Protein AF-A0A849ZLD3-F1 (afdb_monomer)

Secondary structure (DSSP, 8-state):
-------------------PPPHHHHHHHHHHHHHHHHHHHHHHHS-S-HHHHHHHHHHHHHHHHHHHHHHHS-TTTS-HHHHHHHHHHHHHHHHHHHHHHHHHHHHHHHHHHHHHS---TT-TTSPPTT------PPPP----------------------------------------------------PPPPP---

pLDDT: mean 70.58, std 21.26, range [30.62, 97.38]

Structure (mmCIF, N/CA/C/O backbone):
data_AF-A0A849ZLD3-F1
#
_entry.id   AF-A0A849ZLD3-F1
#
loop_
_atom_site.group_PDB
_atom_site.id
_atom_site.type_symbol
_atom_site.label_atom_id
_atom_site.label_alt_id
_atom_site.label_comp_id
_atom_site.label_asym_id
_atom_site.label_entity_id
_atom_site.label_seq_id
_atom_site.pdbx_PDB_ins_code
_atom_site.Cartn_x
_atom_site.Cartn_y
_atom_site.Cartn_z
_atom_site.occupancy
_atom_site.B_iso_or_equiv
_atom_site.auth_seq_id
_atom_site.auth_comp_id
_atom_site.auth_asym_id
_atom_site.auth_atom_id
_atom_site.pdbx_PDB_model_num
ATOM 1 N N . MET A 1 1 ? -33.459 7.454 73.324 1.00 46.31 1 MET A N 1
ATOM 2 C CA . MET A 1 1 ? -33.961 8.436 72.348 1.00 46.31 1 MET A CA 1
ATOM 3 C C . MET A 1 1 ? -32.806 8.720 71.409 1.00 46.31 1 MET A C 1
ATOM 5 O O . MET A 1 1 ? -31.820 9.289 71.855 1.00 46.31 1 MET A O 1
ATOM 9 N N . SER A 1 2 ? -32.945 8.237 70.174 1.00 55.44 2 SER A N 1
ATOM 10 C CA . SER A 1 2 ? -32.227 8.682 68.975 1.00 55.44 2 SER A CA 1
ATOM 11 C C . SER A 1 2 ? -30.833 8.104 68.711 1.00 55.44 2 SER A C 1
ATOM 13 O O . SER A 1 2 ? -29.808 8.658 69.097 1.00 55.44 2 SER A O 1
ATOM 15 N N . ASP A 1 3 ? -30.859 7.004 67.960 1.00 57.19 3 ASP A N 1
ATOM 16 C CA . ASP A 1 3 ? -29.820 6.504 67.068 1.00 57.19 3 ASP A CA 1
ATOM 17 C C . ASP A 1 3 ? -29.264 7.607 66.153 1.00 57.19 3 ASP A C 1
ATOM 19 O O . ASP A 1 3 ? -30.003 8.259 65.411 1.00 57.19 3 ASP A O 1
ATOM 23 N N . ALA A 1 4 ? -27.945 7.791 66.172 1.00 54.94 4 ALA A N 1
ATOM 24 C CA . ALA A 1 4 ? -27.229 8.556 65.160 1.00 54.94 4 ALA A CA 1
ATOM 25 C C . ALA A 1 4 ? -26.794 7.594 64.047 1.00 54.94 4 ALA A C 1
ATOM 27 O O . ALA A 1 4 ? -25.701 7.032 64.071 1.00 54.94 4 ALA A O 1
ATOM 28 N N . HIS A 1 5 ? -27.685 7.379 63.081 1.00 56.56 5 HIS A N 1
ATOM 29 C CA . HIS A 1 5 ? -27.345 6.743 61.815 1.00 56.56 5 HIS A CA 1
ATOM 30 C C . HIS A 1 5 ? -26.424 7.675 61.015 1.00 56.56 5 HIS A C 1
ATOM 32 O O . HIS A 1 5 ? -26.885 8.603 60.351 1.00 56.56 5 HIS A O 1
ATOM 38 N N . SER A 1 6 ? -25.116 7.421 61.073 1.00 56.66 6 SER A N 1
ATOM 39 C CA . SER A 1 6 ? -24.174 7.885 60.055 1.00 56.66 6 SER A CA 1
ATOM 40 C C . SER A 1 6 ? -24.581 7.258 58.726 1.00 56.66 6 SER A C 1
ATOM 42 O O . SER A 1 6 ? -24.427 6.055 58.520 1.00 56.66 6 SER A O 1
ATOM 44 N N . ALA A 1 7 ? -25.176 8.068 57.856 1.00 57.75 7 ALA A N 1
ATOM 45 C CA . ALA A 1 7 ? -25.474 7.696 56.487 1.00 57.75 7 ALA A CA 1
ATOM 46 C C . ALA A 1 7 ? -24.152 7.553 55.725 1.00 57.75 7 ALA A C 1
ATOM 48 O O . ALA A 1 7 ? -23.610 8.526 55.206 1.00 57.75 7 ALA A O 1
ATOM 49 N N . ASP A 1 8 ? -23.629 6.330 55.695 1.00 60.31 8 ASP A N 1
ATOM 50 C CA . ASP A 1 8 ? -22.591 5.912 54.763 1.00 60.31 8 ASP A CA 1
ATOM 51 C C . ASP A 1 8 ? -23.227 5.896 53.364 1.00 60.31 8 ASP A C 1
ATOM 53 O O . ASP A 1 8 ? -23.847 4.927 52.918 1.00 60.31 8 ASP A O 1
ATOM 57 N N . THR A 1 9 ? -23.195 7.046 52.693 1.00 62.16 9 THR A N 1
ATOM 58 C CA . THR A 1 9 ? -23.558 7.160 51.284 1.00 62.16 9 THR A CA 1
ATOM 59 C C . THR A 1 9 ? -22.482 6.456 50.473 1.00 62.16 9 THR A C 1
ATOM 61 O O . THR A 1 9 ? -21.508 7.069 50.034 1.00 62.16 9 THR A O 1
ATOM 64 N N . HIS A 1 10 ? -22.665 5.151 50.276 1.00 63.00 10 HIS A N 1
ATOM 65 C CA . HIS A 1 10 ? -21.958 4.379 49.267 1.00 63.00 10 HIS A CA 1
ATOM 66 C C . HIS A 1 10 ? -22.271 4.977 47.889 1.00 63.00 10 HIS A C 1
ATOM 68 O O . HIS A 1 10 ? -23.236 4.610 47.221 1.00 63.00 10 HIS A O 1
ATOM 74 N N . HIS A 1 11 ? -21.451 5.937 47.465 1.00 57.25 11 HIS A N 1
ATOM 75 C CA . HIS A 1 11 ? -21.353 6.343 46.075 1.00 57.25 11 HIS A CA 1
ATOM 76 C C . HIS A 1 11 ? -20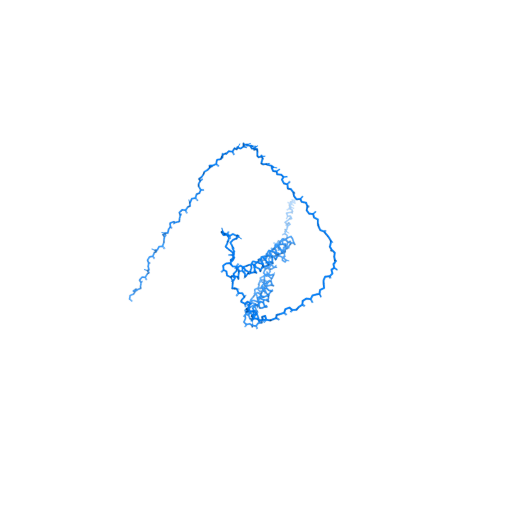.855 5.129 45.289 1.00 57.25 11 HIS A C 1
ATOM 78 O O . HIS A 1 11 ? -19.655 4.871 45.214 1.00 57.25 11 HIS A O 1
ATOM 84 N N . HIS A 1 12 ? -21.791 4.356 44.735 1.00 61.75 12 HIS A N 1
ATOM 85 C CA . HIS A 1 12 ? -21.504 3.378 43.698 1.00 61.75 12 HIS A CA 1
ATOM 86 C C . HIS A 1 12 ? -20.876 4.129 42.523 1.00 61.75 12 HIS A C 1
ATOM 88 O O . HIS A 1 12 ? -21.569 4.761 41.724 1.00 61.75 12 HIS A O 1
ATOM 94 N N . ALA A 1 13 ? -19.543 4.118 42.465 1.00 64.19 13 ALA A N 1
ATOM 95 C CA . ALA A 1 13 ? -18.813 4.464 41.262 1.00 64.19 13 ALA A CA 1
ATOM 96 C C . ALA A 1 13 ? -19.395 3.591 40.138 1.00 64.19 13 ALA A C 1
ATOM 98 O O . ALA A 1 13 ? -19.477 2.377 40.324 1.00 64.19 13 ALA A O 1
ATOM 99 N N . PRO A 1 14 ? -19.880 4.174 39.030 1.00 64.69 14 PRO A N 1
ATOM 100 C CA . PRO A 1 14 ? -20.493 3.397 37.965 1.00 64.69 14 PRO A CA 1
ATOM 101 C C . PRO A 1 14 ? -19.465 2.391 37.460 1.00 64.69 14 PRO A C 1
ATOM 103 O O . PRO A 1 14 ? -18.415 2.804 36.968 1.00 64.69 14 PRO A O 1
ATOM 106 N N . ASP A 1 15 ? -19.760 1.100 37.611 1.00 62.84 15 ASP A N 1
ATOM 107 C CA . ASP A 1 15 ? -18.933 -0.006 37.141 1.00 62.84 15 ASP A CA 1
ATOM 108 C C . ASP A 1 15 ? -18.481 0.282 35.704 1.00 62.84 15 ASP A C 1
ATOM 110 O O . ASP A 1 15 ? -19.266 0.243 34.753 1.00 62.84 15 ASP A O 1
ATOM 114 N N . HIS A 1 16 ? -17.211 0.660 35.540 1.00 64.25 16 HIS A N 1
ATOM 115 C CA . HIS A 1 16 ? -16.610 0.892 34.236 1.00 64.25 16 HIS A CA 1
ATOM 116 C C . HIS A 1 16 ? -16.417 -0.470 33.585 1.00 64.25 16 HIS A C 1
ATOM 118 O O . HIS A 1 16 ? -15.362 -1.087 33.708 1.00 64.25 16 HIS A O 1
ATOM 124 N N . VAL A 1 17 ? -17.462 -0.959 32.916 1.00 66.88 17 VAL A N 1
ATOM 125 C CA . VAL A 1 17 ? -17.357 -2.125 32.047 1.00 66.88 17 VAL A CA 1
ATOM 126 C C . VAL A 1 17 ? -16.294 -1.779 31.002 1.00 66.88 17 VAL A C 1
ATOM 128 O O . VAL A 1 17 ? -16.503 -0.829 30.237 1.00 66.88 17 VAL A O 1
ATOM 131 N N . PRO A 1 18 ? -15.143 -2.477 30.968 1.00 60.22 18 PRO A N 1
ATOM 132 C CA . PRO A 1 18 ? -14.141 -2.225 29.949 1.00 60.22 18 PRO A CA 1
ATOM 133 C C . PRO A 1 18 ? -14.822 -2.416 28.595 1.00 60.22 18 PRO A C 1
ATOM 135 O O . PRO A 1 18 ? -15.372 -3.481 28.316 1.00 60.22 18 PRO A O 1
ATOM 138 N N . HIS A 1 19 ? -14.860 -1.357 27.784 1.00 62.31 19 HIS A N 1
ATOM 139 C CA . HIS A 1 19 ? -15.440 -1.381 26.443 1.00 62.31 19 HIS A CA 1
ATOM 140 C C . HIS A 1 19 ? -14.517 -2.210 25.543 1.00 62.31 19 HIS A C 1
ATOM 142 O O . HIS A 1 19 ? -13.665 -1.692 24.826 1.00 62.31 19 HIS A O 1
ATOM 148 N N . VAL A 1 20 ? -14.629 -3.531 25.654 1.00 75.69 20 VAL A N 1
ATOM 149 C CA . VAL A 1 20 ? -13.891 -4.477 24.824 1.00 75.69 20 VAL A CA 1
ATOM 150 C C . VAL A 1 20 ? -14.522 -4.465 23.439 1.00 75.69 20 VAL A C 1
ATOM 152 O O . VAL A 1 20 ? -15.745 -4.553 23.297 1.00 75.69 20 VAL A O 1
ATOM 155 N N . THR A 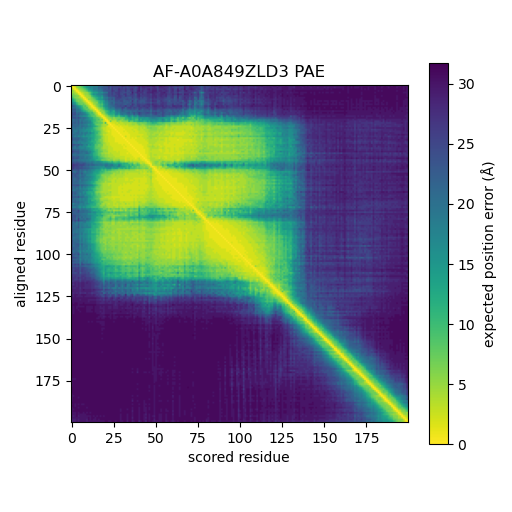1 21 ? -13.698 -4.344 22.405 1.00 76.12 21 THR A N 1
ATOM 156 C CA . THR A 1 21 ? -14.153 -4.407 21.016 1.00 76.12 21 THR A CA 1
ATOM 157 C C . THR A 1 21 ? -14.906 -5.722 20.776 1.00 76.12 21 THR A C 1
ATOM 159 O O . THR A 1 21 ? -14.415 -6.802 21.124 1.00 76.12 21 THR A O 1
ATOM 162 N N . PRO A 1 22 ? -16.122 -5.677 20.200 1.00 84.81 22 PRO A N 1
ATOM 163 C CA . PRO A 1 22 ? -16.936 -6.874 20.071 1.00 84.81 22 PRO A CA 1
ATOM 164 C C . PRO A 1 22 ? -16.277 -7.867 19.109 1.00 84.81 22 PRO A C 1
ATOM 166 O O . PRO A 1 22 ? -15.846 -7.497 18.015 1.00 84.81 22 PRO A O 1
ATOM 169 N N . LEU A 1 23 ? -16.284 -9.154 19.478 1.00 85.56 23 LEU A N 1
ATOM 170 C CA . LEU A 1 23 ? -15.698 -10.264 18.706 1.00 85.56 23 LEU A CA 1
ATOM 171 C C . LEU A 1 23 ? -16.126 -10.266 17.221 1.00 85.56 23 LEU A C 1
ATOM 173 O O . LEU A 1 23 ? -15.367 -10.664 16.337 1.00 85.56 23 LEU A O 1
ATOM 177 N N . SER A 1 24 ? -17.333 -9.770 16.930 1.00 85.38 24 SER A N 1
ATOM 178 C CA . SER A 1 24 ? -17.873 -9.634 15.571 1.00 85.38 24 SER A CA 1
ATOM 179 C C . SER A 1 24 ? -16.963 -8.830 14.632 1.00 85.38 24 SER A C 1
ATOM 181 O O . SER A 1 24 ? -16.857 -9.156 13.451 1.00 85.38 24 SER A O 1
ATOM 183 N N . VAL A 1 25 ? -16.267 -7.810 15.142 1.00 87.19 25 VAL A N 1
ATOM 184 C CA . VAL A 1 25 ? -15.364 -6.965 14.346 1.00 87.19 25 VAL A CA 1
ATOM 185 C C . VAL A 1 25 ? -14.157 -7.766 13.853 1.00 87.19 25 VAL A C 1
ATOM 187 O O . VAL A 1 25 ? -13.800 -7.691 12.673 1.00 87.19 25 VAL A O 1
ATOM 190 N N . TYR A 1 26 ? -13.578 -8.601 14.717 1.00 88.56 26 TYR A N 1
ATOM 191 C CA . TYR A 1 26 ? -12.476 -9.487 14.343 1.00 88.56 26 TYR A CA 1
ATOM 192 C C . TYR A 1 26 ? -12.926 -10.550 13.343 1.00 88.56 26 TYR A C 1
ATOM 194 O O . TYR A 1 26 ? -12.215 -10.825 12.380 1.00 88.56 26 TYR A O 1
ATOM 202 N N . MET A 1 27 ? -14.140 -11.080 13.503 1.00 93.88 27 MET A N 1
ATOM 203 C CA . MET A 1 27 ? -14.673 -12.105 12.602 1.00 93.88 27 MET A CA 1
ATOM 204 C C . MET A 1 27 ? -14.994 -11.563 11.204 1.00 93.88 27 MET A C 1
ATOM 206 O O . MET A 1 27 ? -14.712 -12.223 10.204 1.00 93.88 27 MET A O 1
ATOM 210 N N . LYS A 1 28 ? -15.496 -10.325 11.113 1.00 91.31 28 LYS A N 1
ATOM 211 C CA . LYS A 1 28 ? -15.657 -9.615 9.834 1.00 91.31 28 LYS A CA 1
ATOM 212 C C . LYS A 1 28 ? -14.309 -9.360 9.167 1.00 91.31 28 LYS A C 1
ATOM 214 O O . LYS A 1 28 ? -14.153 -9.651 7.987 1.00 91.31 28 LYS A O 1
ATOM 219 N N . THR A 1 29 ? -13.329 -8.871 9.927 1.00 92.38 29 THR A N 1
ATOM 220 C CA . THR A 1 29 ? -11.970 -8.633 9.416 1.00 92.38 29 THR A CA 1
ATOM 221 C C . THR A 1 29 ? -11.349 -9.924 8.888 1.00 92.38 29 THR A C 1
ATOM 223 O O . THR A 1 29 ? -10.828 -9.940 7.777 1.00 92.38 29 THR A O 1
ATOM 226 N N . PHE A 1 30 ? -11.459 -11.023 9.639 1.00 92.69 30 PHE A N 1
ATOM 227 C CA . PHE A 1 30 ? -10.993 -12.340 9.213 1.00 92.69 30 PHE A CA 1
ATOM 228 C C . PHE A 1 30 ? -11.625 -12.762 7.881 1.00 92.69 30 PHE A C 1
ATOM 230 O O . PHE A 1 30 ? -10.900 -13.098 6.945 1.00 92.69 30 PHE A O 1
ATOM 237 N N . GLY A 1 31 ? -12.952 -12.659 7.757 1.00 94.88 31 GLY A N 1
ATOM 238 C CA . GLY A 1 31 ? -13.654 -12.934 6.502 1.00 94.88 31 GLY A CA 1
ATOM 239 C C . GLY A 1 31 ? -13.131 -12.086 5.337 1.00 94.88 31 GLY A C 1
ATOM 240 O O . GLY A 1 31 ? -12.794 -12.626 4.285 1.00 94.88 31 GLY A O 1
ATOM 241 N N . THR A 1 32 ? -12.971 -10.776 5.542 1.00 94.44 32 THR A N 1
ATOM 242 C CA . THR A 1 32 ? -12.414 -9.857 4.535 1.00 94.44 32 THR A CA 1
ATOM 243 C C . THR A 1 32 ? -11.006 -10.266 4.094 1.00 94.44 32 THR A C 1
ATOM 245 O O . THR A 1 32 ? -10.716 -10.279 2.898 1.00 94.44 32 THR A O 1
ATOM 248 N N . LEU A 1 33 ? -10.127 -10.643 5.028 1.00 93.94 33 LEU A N 1
ATOM 249 C CA . LEU A 1 33 ? -8.754 -11.060 4.717 1.00 93.94 33 LEU A CA 1
ATOM 250 C C . LEU A 1 33 ? -8.705 -12.375 3.939 1.00 93.94 33 LEU A C 1
ATOM 252 O O . LEU A 1 33 ? -7.883 -12.520 3.030 1.00 93.94 33 LEU A O 1
ATOM 256 N N . VAL A 1 34 ? -9.577 -13.324 4.279 1.00 96.00 34 VAL A N 1
ATOM 257 C CA . VAL A 1 34 ? -9.707 -14.590 3.552 1.00 96.00 34 VAL A CA 1
ATOM 258 C C . VAL A 1 34 ? -10.157 -14.323 2.117 1.00 96.00 34 VAL A C 1
ATOM 260 O O . VAL A 1 34 ? -9.504 -14.790 1.185 1.00 96.00 34 VAL A O 1
ATOM 263 N N . VAL A 1 35 ? -11.194 -13.503 1.925 1.00 95.75 35 VAL A N 1
ATOM 264 C CA . VAL A 1 35 ? -11.690 -13.126 0.591 1.00 95.75 35 VAL A CA 1
ATOM 265 C C . VAL A 1 35 ? -10.598 -12.446 -0.235 1.00 95.75 35 VAL A C 1
ATOM 267 O O . VAL A 1 35 ? -10.330 -12.879 -1.354 1.00 95.75 35 VAL A O 1
ATOM 270 N N . LEU A 1 36 ? -9.902 -11.444 0.316 1.00 92.81 36 LEU A N 1
ATOM 271 C CA . LEU A 1 36 ? -8.796 -10.783 -0.387 1.00 92.81 36 LEU A CA 1
ATOM 272 C C . LEU A 1 36 ? -7.679 -11.760 -0.761 1.00 92.81 36 LEU A C 1
ATOM 274 O O . LEU A 1 36 ? -7.106 -11.644 -1.838 1.00 92.81 36 LEU A O 1
ATOM 278 N N . THR A 1 37 ? -7.396 -12.746 0.089 1.00 94.81 37 THR A N 1
ATOM 279 C CA . THR A 1 37 ? -6.371 -13.761 -0.191 1.00 94.81 37 THR A CA 1
ATOM 280 C C . THR A 1 37 ? -6.776 -14.658 -1.359 1.00 94.81 37 THR A C 1
ATOM 282 O O . THR A 1 37 ? -5.962 -14.891 -2.251 1.00 94.81 37 THR A O 1
ATOM 285 N N . PHE A 1 38 ? -8.032 -15.110 -1.407 1.00 95.69 38 PHE A N 1
ATOM 286 C CA . PHE A 1 38 ? -8.542 -15.854 -2.560 1.00 95.69 38 PHE A CA 1
ATOM 287 C C . PHE A 1 38 ? -8.472 -15.027 -3.842 1.00 95.69 38 PHE A C 1
ATOM 289 O O .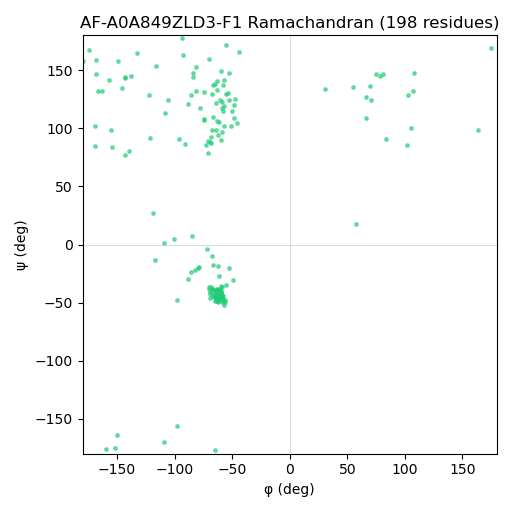 PHE A 1 38 ? -8.063 -15.552 -4.875 1.00 95.69 38 PHE A O 1
ATOM 296 N N . ILE A 1 39 ? -8.798 -13.734 -3.771 1.00 93.75 39 ILE A N 1
ATOM 297 C CA . ILE A 1 39 ? -8.681 -12.822 -4.913 1.00 93.75 39 ILE A CA 1
ATOM 298 C C . ILE A 1 39 ? -7.220 -12.712 -5.367 1.00 93.75 39 ILE A C 1
ATOM 300 O O . ILE A 1 39 ? -6.958 -12.828 -6.559 1.00 93.75 39 ILE A O 1
ATOM 304 N N . THR A 1 40 ? -6.250 -12.566 -4.458 1.00 92.69 40 THR A N 1
ATOM 305 C CA . THR A 1 40 ? -4.823 -12.515 -4.828 1.00 92.69 40 THR A CA 1
ATOM 306 C C . THR A 1 40 ? -4.362 -13.799 -5.518 1.00 92.69 40 THR A C 1
ATOM 308 O O . THR A 1 40 ? -3.651 -13.740 -6.520 1.00 92.69 40 THR A O 1
ATOM 311 N N . VAL A 1 41 ? -4.789 -14.964 -5.023 1.00 92.62 41 VAL A N 1
ATOM 312 C CA . VAL A 1 41 ? -4.473 -16.254 -5.655 1.00 92.62 41 VAL A CA 1
ATOM 313 C C . VAL A 1 41 ? -5.180 -16.397 -7.004 1.00 92.62 41 VAL A C 1
ATOM 315 O O . VAL A 1 41 ? -4.603 -16.934 -7.941 1.00 92.62 41 VAL A O 1
ATOM 318 N N . ALA A 1 42 ? -6.409 -15.903 -7.148 1.00 91.56 42 ALA A N 1
ATOM 319 C CA . ALA A 1 42 ? -7.099 -15.907 -8.433 1.00 91.56 42 ALA A CA 1
ATOM 320 C C . ALA A 1 42 ? -6.371 -15.020 -9.452 1.00 91.56 42 ALA A C 1
ATOM 322 O O . ALA A 1 42 ? -6.123 -15.454 -10.574 1.00 91.56 42 ALA A O 1
ATOM 323 N N . VAL A 1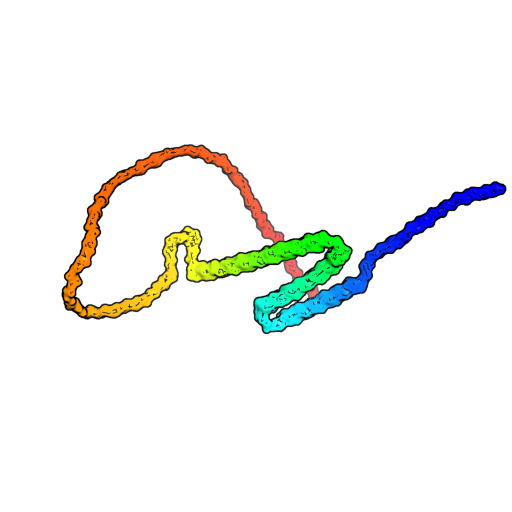 43 ? -5.952 -13.818 -9.048 1.00 90.62 43 VAL A N 1
ATOM 324 C CA . VAL A 1 43 ? -5.182 -12.895 -9.893 1.00 90.62 43 VAL A CA 1
ATOM 325 C C . VAL A 1 43 ? -3.852 -13.510 -10.322 1.00 90.62 43 VAL A C 1
ATOM 327 O O . VAL A 1 43 ? -3.490 -13.382 -11.487 1.00 90.62 43 VAL A O 1
ATOM 330 N N . SER A 1 44 ? -3.160 -14.249 -9.446 1.00 88.56 44 SER A N 1
ATOM 331 C CA . SER A 1 44 ? -1.907 -14.919 -9.824 1.00 88.56 44 SER A CA 1
ATOM 332 C C . SER A 1 44 ? -2.091 -16.046 -10.849 1.00 88.56 44 SER A C 1
ATOM 334 O O . SER A 1 44 ? -1.126 -16.442 -11.502 1.00 88.56 44 SER A O 1
ATOM 336 N N . ARG A 1 45 ? -3.317 -16.556 -11.031 1.00 88.75 45 ARG A N 1
ATOM 337 C CA . ARG A 1 45 ? -3.642 -17.552 -12.064 1.00 88.75 45 ARG A CA 1
ATOM 338 C C . ARG A 1 45 ? -3.967 -16.928 -13.423 1.00 88.75 45 ARG A C 1
ATOM 340 O O . ARG A 1 45 ? -3.816 -17.607 -14.440 1.00 88.75 45 ARG A O 1
ATOM 347 N N . VAL A 1 46 ? -4.398 -15.667 -13.471 1.00 87.81 46 VAL A N 1
ATOM 348 C CA . VAL A 1 46 ? -4.704 -14.971 -14.731 1.00 87.81 46 VAL A CA 1
ATOM 349 C C . VAL A 1 46 ? -3.405 -14.458 -15.347 1.00 87.81 46 VAL A C 1
ATOM 351 O O . VAL A 1 46 ? -2.589 -13.859 -14.660 1.00 87.81 46 VAL A O 1
ATOM 354 N N . HIS A 1 47 ? -3.182 -14.683 -16.640 1.00 83.00 47 HIS A N 1
ATOM 355 C CA . HIS A 1 47 ? -1.981 -14.212 -17.337 1.00 83.00 47 HIS A CA 1
ATOM 356 C C . HIS A 1 47 ? -2.261 -12.879 -18.048 1.00 83.00 47 HIS A C 1
ATOM 358 O O . HIS A 1 47 ? -2.679 -12.875 -19.200 1.00 83.00 47 HIS A O 1
ATOM 364 N N . LEU A 1 48 ? -2.030 -11.748 -17.366 1.00 76.50 48 LEU A N 1
ATOM 365 C CA . LEU A 1 48 ? -2.149 -10.390 -17.937 1.00 76.50 48 LEU A CA 1
ATOM 366 C C . LEU A 1 48 ? -0.774 -9.795 -18.320 1.00 76.50 48 LEU A C 1
ATOM 368 O O . LEU A 1 48 ? -0.685 -8.644 -18.736 1.00 76.50 48 LEU A O 1
ATOM 372 N N . GLY A 1 49 ? 0.299 -10.587 -18.185 1.00 81.38 49 GLY A N 1
ATOM 373 C CA . GLY A 1 49 ? 1.700 -10.181 -18.351 1.00 81.38 49 GLY A CA 1
ATOM 374 C C . GLY A 1 49 ? 2.448 -10.125 -17.013 1.00 81.38 49 GLY A C 1
ATOM 375 O O . GLY A 1 49 ? 1.853 -9.826 -15.982 1.00 81.38 49 GLY A O 1
ATOM 376 N N . SER A 1 50 ? 3.755 -10.421 -17.019 1.00 81.94 50 SER A N 1
ATOM 377 C CA . SER A 1 50 ? 4.579 -10.546 -15.796 1.00 81.94 50 SER A CA 1
ATOM 378 C C . SER A 1 50 ? 4.551 -9.281 -14.924 1.00 81.94 50 SER A C 1
ATOM 380 O O . SER A 1 50 ? 4.194 -9.338 -13.747 1.00 81.94 50 SER A O 1
ATOM 382 N N . ALA A 1 51 ? 4.838 -8.120 -15.522 1.00 85.38 51 ALA A N 1
ATOM 383 C CA . ALA A 1 51 ? 4.903 -6.852 -14.797 1.00 85.38 51 ALA A CA 1
ATOM 384 C C . ALA A 1 51 ? 3.525 -6.371 -14.311 1.00 85.38 51 ALA A C 1
ATOM 386 O O . ALA A 1 51 ? 3.387 -5.914 -13.178 1.00 85.38 51 ALA A O 1
ATOM 387 N N . VAL A 1 52 ? 2.487 -6.514 -15.144 1.00 88.56 52 VAL A N 1
ATOM 388 C CA . VAL A 1 52 ? 1.123 -6.076 -14.804 1.00 88.56 52 VAL A CA 1
ATOM 389 C C . VAL A 1 52 ? 0.524 -6.959 -13.711 1.00 88.56 52 VAL A C 1
ATOM 391 O O . VAL A 1 52 ? -0.043 -6.436 -12.754 1.00 88.56 52 VAL A O 1
ATOM 394 N N . ASN A 1 53 ? 0.711 -8.281 -13.784 1.00 90.06 53 ASN A N 1
ATOM 395 C CA . ASN A 1 53 ? 0.285 -9.194 -12.722 1.00 90.06 53 ASN A CA 1
ATOM 396 C C . ASN A 1 53 ? 0.938 -8.849 -11.383 1.00 90.06 53 ASN A C 1
ATOM 398 O O . ASN A 1 53 ? 0.255 -8.840 -10.361 1.00 90.06 53 ASN A O 1
ATOM 402 N N . LEU A 1 54 ? 2.241 -8.549 -11.385 1.00 90.50 54 LEU A N 1
ATOM 403 C CA . LEU A 1 54 ? 2.956 -8.156 -10.175 1.00 90.50 54 LEU A CA 1
ATOM 404 C C . LEU A 1 54 ? 2.412 -6.842 -9.606 1.00 90.50 54 LEU A C 1
ATOM 406 O O . LEU A 1 54 ? 2.133 -6.773 -8.412 1.00 90.50 54 LEU A O 1
ATOM 410 N N . ALA A 1 55 ? 2.207 -5.825 -10.448 1.00 91.19 55 ALA A N 1
ATOM 411 C CA . ALA A 1 55 ? 1.656 -4.543 -10.017 1.00 91.19 55 ALA A CA 1
ATOM 412 C C . ALA A 1 55 ? 0.263 -4.708 -9.386 1.00 91.19 55 ALA A C 1
ATOM 414 O O . ALA A 1 55 ? 0.014 -4.209 -8.289 1.00 91.19 55 ALA A O 1
ATOM 415 N N . VAL A 1 56 ? -0.629 -5.473 -10.025 1.00 91.81 56 VAL A N 1
ATOM 416 C CA . VAL A 1 56 ? -1.968 -5.762 -9.487 1.00 91.81 56 VAL A CA 1
ATOM 417 C C . VAL A 1 56 ? -1.879 -6.569 -8.187 1.00 91.81 56 VAL A C 1
ATOM 419 O O . VAL A 1 56 ? -2.580 -6.257 -7.223 1.00 91.81 56 VAL A O 1
ATOM 422 N N . ALA A 1 57 ? -0.998 -7.572 -8.116 1.00 92.19 57 ALA A N 1
ATOM 423 C CA . ALA A 1 57 ? -0.787 -8.359 -6.903 1.00 92.19 57 ALA A CA 1
ATOM 424 C C . ALA A 1 57 ? -0.293 -7.491 -5.736 1.00 92.19 57 ALA A C 1
ATOM 426 O O . ALA A 1 57 ? -0.793 -7.641 -4.620 1.00 92.19 57 ALA A O 1
ATOM 427 N N . LEU A 1 58 ? 0.625 -6.551 -5.989 1.00 92.62 58 LEU A N 1
ATOM 428 C CA . LEU A 1 58 ? 1.096 -5.599 -4.985 1.00 92.62 58 LEU A CA 1
ATOM 429 C C . LEU A 1 58 ? -0.016 -4.664 -4.519 1.00 92.62 58 LEU A C 1
ATOM 431 O O . LEU A 1 58 ? -0.167 -4.492 -3.316 1.00 92.62 58 LEU A O 1
ATOM 435 N N . ILE A 1 59 ? -0.843 -4.133 -5.422 1.00 93.69 59 ILE A N 1
ATOM 436 C CA . ILE A 1 59 ? -1.980 -3.275 -5.048 1.00 93.69 59 ILE A CA 1
ATOM 437 C C . ILE A 1 59 ? -2.929 -4.019 -4.101 1.00 93.69 59 ILE A C 1
ATOM 439 O O . ILE A 1 59 ? -3.289 -3.505 -3.041 1.00 93.69 59 ILE A O 1
ATOM 443 N N . ILE A 1 60 ? -3.308 -5.254 -4.441 1.00 94.44 60 ILE A N 1
ATOM 444 C CA . ILE A 1 60 ? -4.195 -6.063 -3.593 1.00 94.44 60 ILE A CA 1
ATOM 445 C C . ILE A 1 60 ? -3.516 -6.377 -2.253 1.00 94.44 60 ILE A C 1
ATOM 447 O O . ILE A 1 60 ? -4.162 -6.310 -1.203 1.00 94.44 60 ILE A O 1
ATOM 451 N N . ALA A 1 61 ? -2.215 -6.678 -2.266 1.00 93.75 61 ALA A N 1
ATOM 452 C CA . ALA A 1 61 ? -1.438 -6.895 -1.052 1.00 93.75 61 ALA A CA 1
ATOM 453 C C . ALA A 1 61 ? -1.400 -5.642 -0.159 1.00 93.75 61 ALA A C 1
ATOM 455 O O . ALA A 1 61 ? -1.558 -5.768 1.056 1.00 93.75 61 ALA A O 1
ATOM 456 N N . THR A 1 62 ? -1.278 -4.441 -0.731 1.00 94.12 62 THR A N 1
ATOM 457 C CA . THR A 1 62 ? -1.343 -3.175 0.010 1.00 94.12 62 THR A CA 1
ATOM 458 C C . THR A 1 62 ? -2.713 -2.981 0.646 1.00 94.12 62 THR A C 1
ATOM 460 O O . THR A 1 62 ? -2.779 -2.694 1.836 1.00 94.12 62 THR A O 1
ATOM 463 N N . ILE A 1 63 ? -3.808 -3.221 -0.086 1.00 94.88 63 ILE A N 1
ATOM 464 C CA . ILE A 1 63 ? -5.168 -3.131 0.475 1.00 94.88 63 ILE A CA 1
ATOM 465 C C . ILE A 1 63 ? -5.328 -4.117 1.641 1.00 94.88 63 ILE A C 1
ATOM 467 O O . ILE A 1 63 ? -5.825 -3.747 2.707 1.00 94.88 63 ILE A O 1
ATOM 471 N N . LYS A 1 64 ? -4.859 -5.361 1.477 1.00 94.81 64 LYS A N 1
ATOM 472 C CA . LYS A 1 64 ? -4.867 -6.368 2.547 1.00 94.81 64 LYS A CA 1
ATOM 473 C C . LYS A 1 64 ? -4.095 -5.875 3.773 1.00 94.81 64 LYS A C 1
ATOM 475 O O . LYS A 1 64 ? -4.607 -5.965 4.887 1.00 94.81 64 LYS A O 1
ATOM 480 N N . ALA A 1 65 ? -2.895 -5.332 3.573 1.00 93.06 65 ALA A N 1
ATOM 481 C CA . ALA A 1 65 ? -2.073 -4.783 4.645 1.00 93.06 65 ALA A CA 1
ATOM 482 C C . ALA A 1 65 ? -2.749 -3.589 5.341 1.00 93.06 65 ALA A C 1
ATOM 484 O O . ALA A 1 65 ? -2.720 -3.517 6.566 1.00 93.06 65 ALA A O 1
ATOM 485 N N . SER A 1 66 ? -3.424 -2.702 4.601 1.00 92.69 66 SER A N 1
ATOM 486 C CA . SER A 1 66 ? -4.176 -1.577 5.171 1.00 92.69 66 SER A CA 1
ATOM 487 C C . SER A 1 66 ? -5.327 -2.039 6.065 1.00 92.69 66 SER A C 1
ATOM 489 O O . SER A 1 66 ? -5.513 -1.480 7.142 1.00 92.69 66 SER A O 1
ATOM 491 N N . VAL A 1 67 ? -6.066 -3.084 5.670 1.00 93.00 67 VAL A N 1
ATOM 492 C CA . VAL A 1 67 ? -7.127 -3.675 6.509 1.00 93.00 67 VAL A CA 1
ATOM 493 C C . VAL A 1 67 ? -6.541 -4.269 7.794 1.00 93.00 67 VAL A C 1
ATOM 495 O O . VAL A 1 67 ? -7.089 -4.052 8.874 1.00 93.00 67 VAL A O 1
ATOM 498 N N . VAL A 1 68 ? -5.407 -4.975 7.703 1.00 92.00 68 VAL A N 1
ATOM 499 C CA . VAL A 1 68 ? -4.709 -5.507 8.887 1.00 92.00 68 VAL A CA 1
ATOM 500 C C . VAL A 1 68 ? -4.244 -4.375 9.802 1.00 92.00 68 VAL A C 1
ATOM 502 O O . VAL A 1 68 ? -4.494 -4.432 11.002 1.00 92.00 68 VAL A O 1
ATOM 505 N N . ALA A 1 69 ? -3.621 -3.331 9.256 1.00 91.25 69 ALA A N 1
ATOM 506 C CA . ALA A 1 69 ? -3.144 -2.195 10.037 1.00 91.25 69 ALA A CA 1
ATOM 507 C C . ALA A 1 69 ? -4.303 -1.456 10.726 1.00 91.25 69 ALA A C 1
ATOM 509 O O . ALA A 1 69 ? -4.251 -1.215 11.928 1.00 91.25 69 ALA A O 1
ATOM 510 N N . ALA A 1 70 ? -5.390 -1.167 10.007 1.00 88.69 70 ALA A N 1
ATOM 511 C CA . ALA A 1 70 ? -6.543 -0.467 10.568 1.00 88.69 70 ALA A CA 1
ATOM 512 C C . ALA A 1 70 ? -7.181 -1.221 11.751 1.00 88.69 70 ALA A C 1
ATOM 514 O O . ALA A 1 70 ? -7.535 -0.596 12.751 1.00 88.69 70 ALA A O 1
ATOM 515 N N . MET A 1 71 ? -7.295 -2.552 11.654 1.00 89.50 71 MET A N 1
ATOM 516 C CA . MET A 1 71 ? -8.046 -3.365 12.617 1.00 89.50 71 MET A CA 1
ATOM 517 C C . MET A 1 71 ? -7.170 -4.019 13.696 1.00 89.50 71 MET A C 1
ATOM 519 O O . MET A 1 71 ? -7.508 -3.948 14.874 1.00 89.50 71 MET A O 1
ATOM 523 N N . PHE A 1 72 ? -6.053 -4.654 13.321 1.00 84.56 72 PHE A N 1
ATOM 524 C CA . PHE A 1 72 ? -5.191 -5.405 14.248 1.00 84.56 72 PHE A CA 1
ATOM 525 C C . PHE A 1 72 ? -4.121 -4.548 14.914 1.00 84.56 72 PHE A C 1
ATOM 527 O O . PHE A 1 72 ? -3.767 -4.827 16.054 1.00 84.56 72 PHE A O 1
ATOM 534 N N . MET A 1 73 ? -3.643 -3.489 14.254 1.00 86.44 73 MET A N 1
ATOM 535 C CA . MET A 1 73 ? -2.794 -2.495 14.927 1.00 86.44 73 MET A CA 1
ATOM 536 C C . MET A 1 73 ? -3.611 -1.429 15.657 1.00 86.44 73 MET A C 1
ATOM 538 O O . MET A 1 73 ? -3.049 -0.454 16.139 1.00 86.44 73 MET A O 1
ATOM 542 N N . HIS A 1 74 ? -4.936 -1.608 15.728 1.00 81.12 74 HIS A N 1
ATOM 543 C CA . HIS A 1 74 ? -5.863 -0.698 16.396 1.00 81.12 74 HIS A CA 1
ATOM 544 C C . HIS A 1 74 ? -5.807 0.743 15.854 1.00 81.12 74 HIS A C 1
ATOM 546 O O . HIS A 1 74 ? -6.324 1.664 16.472 1.00 81.12 74 HIS A O 1
ATOM 552 N N . LEU A 1 75 ? -5.244 0.951 14.658 1.00 83.38 75 LEU A N 1
ATOM 553 C CA . LEU A 1 75 ? -5.011 2.276 14.078 1.00 83.38 75 LEU A CA 1
ATOM 554 C C . LEU A 1 75 ? -6.311 3.064 13.854 1.00 83.38 75 LEU A C 1
ATOM 556 O O . LEU A 1 75 ? -6.287 4.291 13.841 1.00 83.38 75 LEU A O 1
ATOM 560 N N . ALA A 1 76 ? -7.432 2.363 13.655 1.00 78.19 76 ALA A N 1
ATOM 561 C CA . ALA A 1 76 ? -8.757 2.962 13.507 1.00 78.19 76 ALA A CA 1
ATOM 562 C C . ALA A 1 76 ? -9.407 3.378 14.842 1.00 78.19 76 ALA A C 1
ATOM 564 O O . ALA A 1 76 ? -10.340 4.177 14.836 1.00 78.19 76 ALA A O 1
ATOM 565 N N . PHE A 1 77 ? -8.940 2.835 15.966 1.00 79.00 77 PHE A N 1
ATOM 566 C CA . PHE A 1 77 ? -9.540 3.009 17.292 1.00 79.00 77 PHE A CA 1
ATOM 567 C C . PHE A 1 77 ? -8.603 3.722 18.288 1.00 79.00 77 PHE A C 1
ATOM 569 O O . PHE A 1 77 ? -9.050 4.147 19.350 1.00 79.00 77 PHE A O 1
ATOM 576 N N . ASP A 1 78 ? -7.316 3.852 17.959 1.00 79.38 78 ASP A N 1
ATOM 577 C CA . ASP A 1 78 ? -6.286 4.533 18.749 1.00 79.38 78 ASP A CA 1
ATOM 578 C C . ASP A 1 78 ? -6.118 6.012 18.325 1.00 79.38 78 ASP A C 1
ATOM 580 O O . ASP A 1 78 ? -6.751 6.523 17.397 1.00 79.38 78 ASP A O 1
ATOM 584 N N . HIS A 1 79 ? -5.233 6.731 19.010 1.00 80.81 79 HIS A N 1
ATOM 585 C CA . HIS A 1 79 ? -4.825 8.086 18.697 1.00 80.81 79 HIS A CA 1
ATOM 586 C C . HIS A 1 79 ? -4.244 8.206 17.286 1.00 80.81 79 HIS A C 1
ATOM 588 O O . HIS A 1 79 ? -3.349 7.462 16.878 1.00 80.81 79 HIS A O 1
ATOM 594 N N . LYS A 1 80 ? -4.656 9.278 16.598 1.00 84.69 80 LYS A N 1
ATOM 595 C CA . LYS A 1 80 ? -4.201 9.667 15.250 1.00 84.69 80 LYS A CA 1
ATOM 596 C C . LYS A 1 80 ? -2.674 9.770 15.113 1.00 84.69 80 LYS A C 1
ATOM 598 O O . LYS A 1 80 ? -2.157 9.709 14.003 1.00 84.69 80 LYS A O 1
ATOM 603 N N . PHE A 1 81 ? -1.951 9.918 16.224 1.00 87.62 81 PHE A N 1
ATOM 604 C CA . PHE A 1 81 ? -0.489 9.920 16.258 1.00 87.62 81 PHE A CA 1
ATOM 605 C C . PHE A 1 81 ? 0.115 8.609 15.728 1.00 87.62 81 PHE A C 1
ATOM 607 O O . PHE A 1 81 ? 1.036 8.651 14.912 1.00 87.62 81 PHE A O 1
ATOM 614 N N . HIS A 1 82 ? -0.456 7.455 16.091 1.00 88.44 82 HIS A N 1
ATOM 615 C CA . HIS A 1 82 ? -0.028 6.152 15.573 1.00 88.44 82 HIS A CA 1
ATOM 616 C C . HIS A 1 82 ? -0.239 6.059 14.059 1.00 88.44 82 HIS A C 1
ATOM 618 O O . HIS A 1 82 ? 0.629 5.574 13.336 1.00 88.44 82 HIS A O 1
ATOM 624 N N . THR A 1 83 ? -1.354 6.600 13.559 1.00 89.62 83 THR A N 1
ATOM 625 C CA . THR A 1 83 ? -1.628 6.673 12.121 1.00 89.62 83 THR A CA 1
ATOM 626 C C . THR A 1 83 ? -0.588 7.515 11.388 1.00 89.62 83 THR A C 1
ATOM 628 O O . THR A 1 83 ? -0.122 7.105 10.331 1.00 89.62 83 THR A O 1
ATOM 631 N N . VAL A 1 84 ? -0.182 8.664 11.940 1.00 92.06 84 VAL A N 1
ATOM 632 C CA . VAL A 1 84 ? 0.831 9.536 11.319 1.00 92.06 84 VAL A CA 1
ATOM 633 C C . VAL A 1 84 ? 2.189 8.841 11.236 1.00 92.06 84 VAL A C 1
ATOM 635 O O . VAL A 1 84 ? 2.806 8.870 10.174 1.00 92.06 84 VAL A O 1
ATOM 638 N N . ILE A 1 85 ? 2.637 8.182 12.312 1.00 91.81 85 ILE A N 1
ATOM 639 C CA . ILE A 1 85 ? 3.905 7.431 12.314 1.00 91.81 85 ILE A CA 1
ATOM 640 C C . ILE A 1 85 ? 3.847 6.259 11.328 1.00 91.81 85 ILE A C 1
ATOM 642 O O . ILE A 1 85 ? 4.794 6.011 10.584 1.00 91.81 85 ILE A O 1
ATOM 646 N N . PHE A 1 86 ? 2.726 5.540 11.286 1.00 90.88 86 PHE A N 1
ATOM 647 C CA . PHE A 1 86 ? 2.551 4.446 10.341 1.00 90.88 86 PHE A CA 1
ATOM 648 C C . PHE A 1 86 ? 2.600 4.949 8.894 1.00 90.88 86 PHE A C 1
ATOM 650 O O . PHE A 1 86 ? 3.366 4.432 8.085 1.00 90.88 86 PHE A O 1
ATOM 657 N N . VAL A 1 87 ? 1.846 5.999 8.565 1.00 91.56 87 VAL A N 1
ATOM 658 C CA . VAL A 1 87 ? 1.836 6.578 7.217 1.00 91.56 87 VAL A CA 1
ATOM 659 C C . VAL A 1 87 ? 3.213 7.121 6.841 1.00 91.56 87 VAL A C 1
ATOM 661 O O . VAL A 1 87 ? 3.662 6.866 5.726 1.00 91.56 87 VAL A O 1
ATOM 664 N N . SER A 1 88 ? 3.919 7.802 7.749 1.00 94.75 88 SER A N 1
ATOM 665 C CA . SER A 1 88 ? 5.277 8.277 7.466 1.00 94.75 88 SER A CA 1
ATOM 666 C C . SER A 1 88 ? 6.220 7.107 7.180 1.00 94.75 88 SER A C 1
ATOM 668 O O . SER A 1 88 ? 6.943 7.149 6.187 1.00 94.75 88 SER A O 1
ATOM 670 N N . SER A 1 89 ? 6.145 6.020 7.956 1.00 94.38 89 SER A N 1
ATOM 671 C CA . SER A 1 89 ? 6.939 4.809 7.718 1.00 94.38 89 SER A CA 1
ATOM 672 C C . SER A 1 89 ? 6.655 4.169 6.353 1.00 94.38 89 SER A C 1
ATOM 674 O O . SER A 1 89 ? 7.587 3.774 5.657 1.00 94.38 89 SER A O 1
ATOM 676 N N . VAL A 1 90 ? 5.388 4.135 5.922 1.00 94.00 90 VAL A N 1
ATOM 677 C CA . VAL A 1 90 ? 4.979 3.597 4.615 1.00 94.00 90 VAL A CA 1
ATOM 678 C C . VAL A 1 90 ? 5.448 4.500 3.474 1.00 94.00 90 VAL A C 1
ATOM 680 O O . VAL A 1 90 ? 5.885 3.994 2.444 1.00 94.00 90 VAL A O 1
A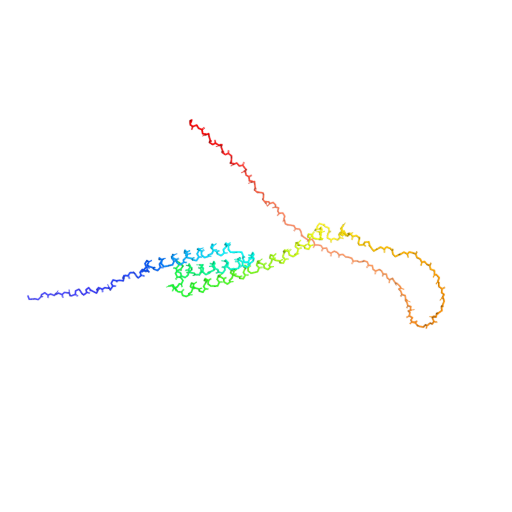TOM 683 N N . VAL A 1 91 ? 5.410 5.823 3.649 1.00 95.94 91 VAL A N 1
ATOM 684 C CA . VAL A 1 91 ? 5.947 6.774 2.663 1.00 95.94 91 VAL A CA 1
ATOM 685 C C . VAL A 1 91 ? 7.458 6.599 2.516 1.00 95.94 91 VAL A C 1
ATOM 687 O O . VAL A 1 91 ? 7.941 6.458 1.395 1.00 95.94 91 VAL A O 1
ATOM 690 N N . PHE A 1 92 ? 8.202 6.536 3.624 1.00 97.38 92 PHE A N 1
ATOM 691 C CA . PHE A 1 92 ? 9.644 6.273 3.593 1.00 97.38 92 PHE A CA 1
ATOM 692 C C . PHE A 1 92 ? 9.967 4.915 2.960 1.00 97.38 92 PHE A C 1
ATOM 694 O O . PHE A 1 92 ? 10.870 4.830 2.130 1.00 97.38 92 PHE A O 1
ATOM 701 N N . LEU A 1 93 ? 9.201 3.870 3.285 1.00 95.38 93 LEU A N 1
ATOM 702 C CA . LEU A 1 93 ? 9.315 2.564 2.638 1.00 95.38 93 LEU A CA 1
ATOM 703 C C . LEU A 1 93 ? 9.080 2.664 1.125 1.00 95.38 93 LEU A C 1
ATOM 705 O O . LEU A 1 93 ? 9.862 2.118 0.353 1.00 95.38 93 LEU A O 1
ATOM 709 N N . GLY A 1 94 ? 8.038 3.377 0.694 1.00 94.12 94 GLY A N 1
ATOM 710 C CA . GLY A 1 94 ? 7.733 3.586 -0.721 1.00 94.12 94 GLY A CA 1
ATOM 711 C C . GLY A 1 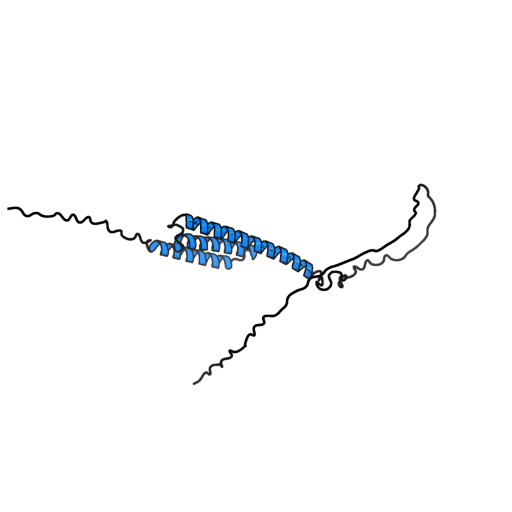94 ? 8.858 4.308 -1.461 1.00 94.12 94 GLY A C 1
ATOM 712 O O . GLY A 1 94 ? 9.220 3.900 -2.565 1.00 94.12 94 GLY A O 1
ATOM 713 N N . ILE A 1 95 ? 9.460 5.325 -0.837 1.00 96.50 95 ILE A N 1
ATOM 714 C CA . ILE A 1 95 ? 10.630 6.030 -1.377 1.00 96.50 95 ILE A CA 1
ATOM 715 C C . ILE A 1 95 ? 11.818 5.074 -1.502 1.00 96.50 95 ILE A C 1
ATOM 717 O O . ILE A 1 95 ? 12.418 5.014 -2.571 1.00 96.50 95 ILE A O 1
ATOM 721 N N . PHE A 1 96 ? 12.134 4.296 -0.461 1.00 96.62 96 PHE A N 1
ATOM 722 C CA . PHE A 1 96 ? 13.243 3.341 -0.516 1.00 96.62 96 PHE A CA 1
ATOM 723 C C . PHE A 1 96 ? 13.036 2.272 -1.583 1.00 96.62 96 PHE A C 1
ATOM 725 O O . PHE A 1 96 ? 13.933 2.053 -2.385 1.00 96.62 96 PHE A O 1
ATOM 732 N N . VAL A 1 97 ? 11.856 1.655 -1.652 1.00 94.50 97 VAL A N 1
ATOM 733 C CA . VAL A 1 97 ? 11.556 0.638 -2.670 1.00 94.50 97 VAL A CA 1
ATOM 734 C C . VAL A 1 97 ? 11.659 1.223 -4.077 1.00 94.50 97 VAL A C 1
ATOM 736 O O . VAL A 1 97 ? 12.270 0.606 -4.948 1.00 94.50 97 VAL A O 1
ATOM 739 N N . SER A 1 98 ? 11.110 2.421 -4.298 1.00 93.94 98 SER A N 1
ATOM 740 C CA . SER A 1 98 ? 11.181 3.086 -5.604 1.00 93.94 98 SER A CA 1
ATOM 741 C C . SER A 1 98 ? 12.627 3.402 -5.976 1.00 93.94 98 SER A C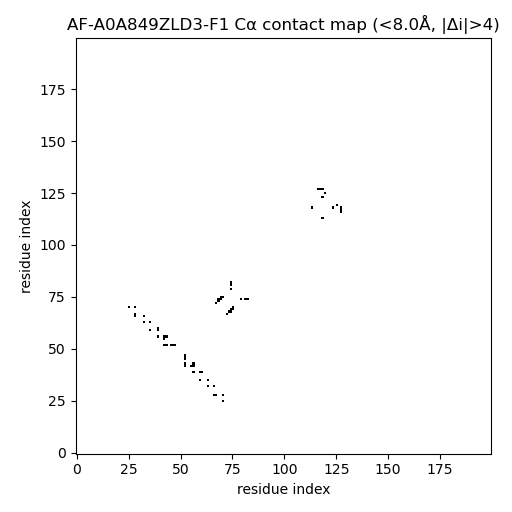 1
ATOM 743 O O . SER A 1 98 ? 13.069 3.063 -7.068 1.00 93.94 98 SER A O 1
ATOM 745 N N . PHE A 1 99 ? 13.391 3.987 -5.051 1.00 95.81 99 PHE A N 1
ATOM 746 C CA . PHE A 1 99 ? 14.798 4.312 -5.268 1.00 95.81 99 PHE A CA 1
ATOM 747 C C . PHE A 1 99 ? 15.647 3.062 -5.527 1.00 95.81 99 PHE A C 1
ATOM 749 O O . PHE A 1 99 ? 16.460 3.060 -6.443 1.00 95.81 99 PHE A O 1
ATOM 756 N N . THR A 1 100 ? 15.421 1.974 -4.786 1.00 95.19 100 THR A N 1
ATOM 757 C CA . THR A 1 100 ? 16.083 0.684 -5.020 1.00 95.19 100 THR A CA 1
ATOM 758 C C . THR A 1 100 ? 15.734 0.100 -6.386 1.00 95.19 100 THR A C 1
ATOM 760 O O . THR A 1 100 ? 16.616 -0.448 -7.042 1.00 95.19 100 THR A O 1
ATOM 763 N N . MET A 1 101 ? 14.485 0.218 -6.848 1.00 92.69 101 MET A N 1
ATOM 764 C CA . MET A 1 101 ? 14.111 -0.212 -8.200 1.00 92.69 101 MET A CA 1
ATOM 765 C C . MET A 1 101 ? 14.827 0.610 -9.277 1.00 92.69 101 MET A C 1
ATOM 767 O O . MET A 1 101 ? 15.417 0.012 -10.173 1.00 92.69 101 MET A O 1
ATOM 771 N N . PHE A 1 102 ? 14.866 1.941 -9.150 1.00 94.69 102 PHE A N 1
ATOM 772 C CA . PHE A 1 102 ? 15.614 2.803 -10.074 1.00 94.69 102 PHE A CA 1
ATOM 773 C C . PHE A 1 102 ? 17.122 2.503 -10.073 1.00 94.69 102 PHE A C 1
ATOM 775 O O . PHE A 1 102 ? 17.733 2.420 -11.134 1.00 94.69 102 PHE A O 1
ATOM 782 N N . ASP A 1 103 ? 17.727 2.302 -8.900 1.00 93.81 103 ASP A N 1
ATOM 783 C CA . ASP A 1 103 ? 19.140 1.917 -8.777 1.00 93.81 103 ASP A CA 1
ATOM 784 C C . ASP A 1 103 ? 19.408 0.539 -9.406 1.00 93.81 103 ASP A C 1
ATOM 786 O O . ASP A 1 103 ? 20.399 0.362 -10.112 1.00 93.81 103 ASP A O 1
ATOM 790 N N . THR A 1 104 ? 18.499 -0.423 -9.224 1.00 94.31 104 THR A N 1
ATOM 791 C CA . THR A 1 104 ? 18.608 -1.756 -9.839 1.00 94.31 104 THR A CA 1
ATOM 792 C C . THR A 1 104 ? 18.533 -1.678 -11.363 1.00 94.31 104 THR A C 1
ATOM 794 O O . THR A 1 104 ? 19.308 -2.345 -12.044 1.00 94.31 104 THR A O 1
ATOM 797 N N . GLU A 1 105 ? 17.634 -0.856 -11.907 1.00 93.00 105 GLU A N 1
ATOM 798 C CA . GLU A 1 105 ? 17.505 -0.645 -13.352 1.00 93.00 105 GLU A CA 1
ATOM 799 C C . GLU A 1 105 ? 18.764 0.014 -13.932 1.00 93.00 105 GLU A C 1
ATOM 801 O O . GLU A 1 105 ? 19.354 -0.518 -14.873 1.00 93.00 105 GLU A O 1
ATOM 806 N N . ALA A 1 106 ? 19.249 1.092 -13.305 1.00 92.12 106 ALA A N 1
ATOM 807 C CA . ALA A 1 106 ? 20.473 1.778 -13.719 1.00 92.12 106 ALA A CA 1
ATOM 808 C C . ALA A 1 106 ? 21.708 0.855 -13.686 1.00 92.12 106 ALA A C 1
ATOM 810 O O . ALA A 1 106 ? 22.544 0.886 -14.592 1.00 92.12 106 ALA A O 1
ATOM 811 N N . ARG A 1 107 ? 21.819 -0.012 -12.669 1.00 89.88 107 ARG A N 1
ATOM 812 C CA . ARG A 1 107 ? 22.870 -1.044 -12.601 1.00 89.88 107 ARG A CA 1
ATOM 813 C C . ARG A 1 107 ? 22.701 -2.111 -13.674 1.00 89.88 107 ARG A C 1
ATOM 815 O O . ARG A 1 107 ? 23.697 -2.541 -14.246 1.00 89.88 107 ARG A O 1
ATOM 822 N N . GLY A 1 108 ? 21.469 -2.523 -13.959 1.00 92.25 108 GLY A N 1
ATOM 823 C CA . GLY A 1 108 ? 21.173 -3.488 -15.015 1.00 92.25 108 GLY A CA 1
ATOM 824 C C . GLY A 1 108 ? 21.611 -2.992 -16.395 1.00 92.25 108 GLY A C 1
ATOM 825 O O . GLY A 1 108 ? 22.186 -3.757 -17.173 1.00 92.25 108 GLY A O 1
ATOM 826 N N . GLU A 1 109 ? 21.412 -1.704 -16.685 1.00 88.69 109 GLU A N 1
ATOM 827 C CA . GLU A 1 109 ? 21.914 -1.079 -17.914 1.00 88.69 109 GLU A CA 1
ATOM 828 C C . GLU A 1 109 ? 23.446 -1.030 -17.953 1.00 88.69 109 GLU A C 1
ATOM 830 O O . GLU A 1 109 ? 24.048 -1.400 -18.966 1.00 88.69 109 GLU A O 1
ATOM 835 N N . ALA A 1 110 ? 24.087 -0.633 -16.849 1.00 86.56 110 ALA A N 1
ATOM 836 C CA . ALA A 1 110 ? 25.545 -0.607 -16.744 1.00 86.56 110 ALA A CA 1
ATOM 837 C C . ALA A 1 110 ? 26.159 -2.002 -16.962 1.00 86.56 110 ALA A C 1
ATOM 839 O O . ALA A 1 110 ? 27.056 -2.159 -17.791 1.00 86.56 110 ALA A O 1
ATOM 840 N N . GLU A 1 111 ? 25.611 -3.035 -16.317 1.00 87.62 111 GLU A N 1
ATOM 841 C CA . GLU A 1 111 ? 26.046 -4.425 -16.486 1.00 87.62 111 GLU A CA 1
ATOM 842 C C . GLU A 1 111 ? 25.844 -4.911 -17.931 1.00 87.62 111 GLU A C 1
ATOM 844 O O . GLU A 1 111 ? 26.686 -5.618 -18.489 1.00 87.62 111 GLU A O 1
ATOM 849 N N . HIS A 1 112 ? 24.743 -4.521 -18.586 1.00 85.19 112 HIS A N 1
ATOM 850 C CA . HIS A 1 112 ? 24.506 -4.855 -19.990 1.00 85.19 112 HIS A CA 1
ATOM 851 C C . HIS A 1 112 ? 25.558 -4.231 -20.920 1.00 85.19 112 HIS A C 1
ATOM 853 O O . HIS A 1 112 ? 25.998 -4.870 -21.881 1.00 85.19 112 HIS A O 1
ATOM 859 N N . ILE A 1 113 ? 25.988 -3.000 -20.640 1.00 84.31 113 ILE A N 1
ATOM 860 C CA . ILE A 1 113 ? 27.040 -2.317 -21.401 1.00 84.31 113 ILE A CA 1
ATOM 861 C C . ILE A 1 113 ? 28.403 -2.981 -21.158 1.00 84.31 113 ILE A C 1
ATOM 863 O O . ILE A 1 113 ? 29.112 -3.263 -22.127 1.00 84.31 113 ILE A O 1
ATOM 867 N N . GLU A 1 114 ? 28.749 -3.285 -19.905 1.00 84.19 114 GLU A N 1
ATOM 868 C CA . GLU A 1 114 ? 30.005 -3.950 -19.529 1.00 84.19 114 GLU A CA 1
ATOM 869 C C . GLU A 1 114 ? 30.104 -5.371 -20.091 1.00 84.19 114 GLU A C 1
ATOM 871 O O . GLU A 1 114 ? 31.147 -5.766 -20.610 1.00 84.19 114 GLU A O 1
ATOM 876 N N . ARG A 1 115 ? 29.002 -6.127 -20.095 1.00 83.69 115 ARG A N 1
ATOM 877 C CA . ARG A 1 115 ? 28.942 -7.449 -20.732 1.00 83.69 115 ARG A CA 1
ATOM 878 C C . ARG A 1 115 ? 29.242 -7.383 -22.231 1.00 83.69 115 ARG A C 1
ATOM 880 O O . ARG A 1 115 ? 29.881 -8.284 -22.768 1.00 83.69 115 ARG A O 1
ATOM 887 N N . ASN A 1 116 ? 28.806 -6.318 -22.903 1.00 83.69 116 ASN A N 1
ATOM 888 C CA . ASN A 1 116 ? 29.037 -6.123 -24.336 1.00 83.69 116 ASN A CA 1
ATOM 889 C C . ASN A 1 116 ? 30.419 -5.528 -24.646 1.00 83.69 116 ASN A C 1
ATOM 891 O O . ASN A 1 116 ? 30.913 -5.660 -25.768 1.00 83.69 116 ASN A O 1
ATOM 895 N N . ARG A 1 117 ? 31.048 -4.860 -23.677 1.00 78.31 117 ARG A N 1
ATOM 896 C CA . ARG A 1 117 ? 32.385 -4.268 -23.787 1.00 78.31 117 ARG A CA 1
ATOM 897 C C . ARG A 1 117 ? 33.142 -4.516 -22.485 1.00 78.31 117 ARG A C 1
ATOM 899 O O . ARG A 1 117 ? 33.199 -3.608 -21.659 1.00 78.31 117 ARG A O 1
ATOM 906 N N . PRO A 1 118 ? 33.716 -5.716 -22.298 1.00 73.38 118 PRO A N 1
ATOM 907 C CA . PRO A 1 118 ? 34.408 -6.038 -21.062 1.00 73.38 118 PRO A CA 1
ATOM 908 C C . PRO A 1 118 ? 35.610 -5.103 -20.902 1.00 73.38 118 PRO A C 1
ATOM 910 O O . PRO A 1 118 ? 36.598 -5.212 -21.631 1.00 73.38 118 PRO A O 1
ATOM 913 N N . VAL A 1 119 ? 35.489 -4.149 -19.979 1.00 72.81 119 VAL A N 1
ATOM 914 C CA . VAL A 1 119 ? 36.579 -3.274 -19.548 1.00 72.81 119 VAL A CA 1
ATOM 915 C C . VAL A 1 119 ? 37.291 -3.993 -18.413 1.00 72.81 119 VAL A C 1
ATOM 917 O O . VAL A 1 119 ? 36.679 -4.334 -17.403 1.00 72.81 119 VAL A O 1
ATOM 920 N N . ASP A 1 120 ? 38.581 -4.262 -18.581 1.00 78.62 120 ASP A N 1
ATOM 921 C CA . ASP A 1 120 ? 39.383 -4.853 -17.516 1.00 78.62 120 ASP A CA 1
ATOM 922 C C . ASP A 1 120 ? 39.672 -3.783 -16.453 1.00 78.62 120 ASP A C 1
ATOM 924 O O . ASP A 1 120 ? 40.454 -2.863 -16.688 1.00 78.62 120 ASP A O 1
ATOM 928 N N . SER A 1 121 ? 39.048 -3.876 -15.272 1.00 77.62 121 SER A N 1
ATOM 929 C CA . SER A 1 121 ? 39.291 -2.917 -14.181 1.00 77.62 121 SER A CA 1
ATOM 930 C C . SER A 1 121 ? 40.739 -2.919 -13.684 1.00 77.62 121 SER A C 1
ATOM 932 O O . SER A 1 121 ? 41.148 -1.967 -13.023 1.00 77.62 121 SER A O 1
ATOM 934 N N . ARG A 1 122 ? 41.517 -3.976 -13.965 1.00 78.19 122 ARG A N 1
ATOM 935 C CA . ARG A 1 122 ? 42.936 -4.045 -13.592 1.00 78.19 122 ARG A CA 1
ATOM 936 C C . ARG A 1 122 ? 43.842 -3.275 -14.549 1.00 78.19 122 ARG A C 1
ATOM 938 O O . ARG A 1 122 ? 44.948 -2.930 -14.146 1.00 78.19 122 ARG A O 1
ATOM 945 N N . ASP A 1 123 ? 43.381 -2.994 -15.767 1.00 77.44 123 ASP A N 1
ATOM 946 C CA . ASP A 1 123 ? 44.132 -2.222 -16.756 1.00 77.44 123 ASP A CA 1
ATOM 947 C C . ASP A 1 123 ? 43.192 -1.314 -17.584 1.00 77.44 123 ASP A C 1
ATOM 949 O O . ASP A 1 123 ? 42.847 -1.624 -18.730 1.00 77.44 123 ASP A O 1
ATOM 953 N N . PRO A 1 124 ? 42.747 -0.178 -17.006 1.00 72.25 124 PRO A N 1
ATOM 954 C CA . PRO A 1 124 ? 41.695 0.674 -17.571 1.00 72.25 124 PRO A CA 1
ATOM 955 C C . PRO A 1 124 ? 42.083 1.386 -18.878 1.00 72.25 124 PRO A C 1
ATOM 957 O O . PRO A 1 124 ? 41.219 1.964 -19.536 1.00 72.25 124 PRO A O 1
ATOM 960 N N . PHE A 1 125 ? 43.362 1.351 -19.270 1.00 76.31 125 PHE A N 1
ATOM 961 C CA . PHE A 1 125 ? 43.872 1.980 -20.495 1.00 76.31 125 PHE A CA 1
ATOM 962 C C . PHE A 1 125 ? 44.278 0.967 -21.577 1.00 76.31 125 PHE A C 1
ATOM 964 O O . PHE A 1 125 ? 44.731 1.361 -22.658 1.00 76.31 125 PHE A O 1
ATOM 971 N N . ALA A 1 126 ? 44.105 -0.335 -21.326 1.00 69.56 126 ALA A N 1
ATOM 972 C CA . ALA A 1 126 ? 44.365 -1.364 -22.319 1.00 69.56 126 ALA A CA 1
ATOM 973 C C . ALA A 1 126 ? 43.351 -1.273 -23.473 1.00 69.56 126 ALA A C 1
ATOM 975 O O . ALA A 1 126 ? 42.137 -1.225 -23.277 1.00 69.56 126 ALA A O 1
ATOM 976 N N . LYS A 1 127 ? 43.847 -1.260 -24.716 1.00 63.88 127 LYS A N 1
ATOM 977 C CA . LYS A 1 127 ? 42.991 -1.194 -25.909 1.00 63.88 127 LYS A CA 1
ATOM 978 C C . LYS A 1 127 ? 42.101 -2.450 -25.984 1.00 63.88 127 LYS A C 1
ATOM 980 O O . LYS A 1 127 ? 42.626 -3.558 -25.841 1.00 63.88 127 LYS A O 1
ATOM 985 N N . PRO A 1 128 ? 40.784 -2.311 -26.229 1.00 62.66 128 PRO A N 1
ATOM 986 C CA . PRO A 1 128 ? 39.850 -3.432 -26.184 1.00 62.66 128 PRO A CA 1
ATOM 987 C C . PRO A 1 128 ? 40.222 -4.502 -27.218 1.00 62.66 128 PRO A C 1
ATOM 989 O O . PRO A 1 128 ? 40.320 -4.228 -28.413 1.00 62.66 128 PRO A O 1
ATOM 992 N N . LYS A 1 129 ? 40.418 -5.741 -26.747 1.00 60.09 129 LYS A N 1
ATOM 993 C CA . LYS A 1 129 ? 40.877 -6.894 -27.550 1.00 60.09 129 LYS A CA 1
ATOM 994 C C . LYS A 1 129 ? 39.817 -7.440 -28.521 1.00 60.09 129 LYS A C 1
ATOM 996 O O . LYS A 1 129 ? 40.108 -8.345 -29.294 1.00 60.09 129 LYS A O 1
ATOM 1001 N N . THR A 1 130 ? 38.598 -6.904 -28.491 1.00 59.34 130 THR A N 1
ATOM 1002 C CA . THR A 1 130 ? 37.415 -7.418 -29.204 1.00 59.34 130 THR A CA 1
ATOM 1003 C C . THR A 1 130 ? 36.829 -6.430 -30.216 1.00 59.34 130 THR A C 1
ATOM 1005 O O . THR A 1 130 ? 35.646 -6.501 -30.548 1.00 59.34 130 THR A O 1
ATOM 1008 N N . LEU A 1 131 ? 37.644 -5.529 -30.777 1.00 56.53 131 LEU A N 1
ATOM 1009 C CA . LEU A 1 131 ? 37.275 -4.850 -32.020 1.00 56.53 131 LEU A CA 1
ATOM 1010 C C . LEU A 1 131 ? 37.344 -5.866 -33.163 1.00 56.53 131 LEU A C 1
ATOM 1012 O O . LEU A 1 131 ? 38.370 -6.024 -33.818 1.00 56.53 131 LEU A O 1
ATOM 1016 N N . THR A 1 132 ? 36.226 -6.559 -33.395 1.00 55.53 132 THR A N 1
ATOM 1017 C CA . THR A 1 132 ? 35.910 -7.109 -34.714 1.00 55.53 132 THR A CA 1
ATOM 1018 C C . THR A 1 132 ? 36.064 -5.957 -35.694 1.00 55.53 132 THR A C 1
ATOM 1020 O O . THR A 1 132 ? 35.231 -5.051 -35.734 1.00 55.53 132 THR A O 1
ATOM 1023 N N . THR A 1 133 ? 37.186 -5.943 -36.414 1.00 54.09 133 THR A N 1
ATOM 1024 C CA . THR A 1 133 ? 37.408 -5.082 -37.566 1.00 54.09 133 THR A CA 1
ATOM 1025 C C . THR A 1 133 ? 36.182 -5.222 -38.452 1.00 54.09 133 THR A C 1
ATOM 1027 O O . THR A 1 133 ? 35.970 -6.265 -39.067 1.00 54.09 133 THR A O 1
ATOM 1030 N N . VAL A 1 134 ? 35.356 -4.176 -38.504 1.00 49.28 134 VAL A N 1
ATOM 1031 C CA . VAL A 1 134 ? 34.470 -3.972 -39.642 1.00 49.28 134 VAL A CA 1
ATOM 1032 C C . VAL A 1 134 ? 35.405 -3.913 -40.840 1.00 49.28 134 VAL A C 1
ATOM 1034 O O . VAL A 1 134 ? 36.131 -2.938 -41.029 1.00 49.28 134 VAL A O 1
ATOM 1037 N N . VAL A 1 135 ? 35.470 -5.015 -41.585 1.00 53.62 135 VAL A N 1
ATOM 1038 C CA . VAL A 1 135 ? 36.149 -5.071 -42.872 1.00 53.62 135 VAL A CA 1
ATOM 1039 C C . VAL A 1 135 ? 35.365 -4.132 -43.772 1.00 53.62 135 VAL A C 1
ATOM 1041 O O . VAL A 1 135 ? 34.305 -4.482 -44.279 1.00 53.62 135 VAL A O 1
ATOM 1044 N N . ILE A 1 136 ? 35.867 -2.911 -43.923 1.00 57.38 136 ILE A N 1
ATOM 1045 C CA . ILE A 1 136 ? 35.540 -2.073 -45.068 1.00 57.38 136 ILE A CA 1
ATOM 1046 C C . ILE A 1 136 ? 36.175 -2.816 -46.250 1.00 57.38 136 ILE A C 1
ATOM 1048 O O . ILE A 1 136 ? 37.406 -2.909 -46.283 1.00 57.38 136 ILE A O 1
ATOM 1052 N N . PRO A 1 137 ? 35.399 -3.435 -47.162 1.00 50.41 137 PRO A N 1
ATOM 1053 C CA . PRO A 1 137 ? 35.993 -4.093 -48.311 1.00 50.41 137 PRO A CA 1
ATOM 1054 C C . PRO A 1 137 ? 36.782 -3.037 -49.080 1.00 50.41 137 PRO A C 1
ATOM 1056 O O . PRO A 1 137 ? 36.247 -1.987 -49.441 1.00 50.41 137 PRO A O 1
ATOM 1059 N N . ALA A 1 138 ? 38.076 -3.301 -49.251 1.00 53.88 138 ALA A N 1
ATOM 1060 C CA . ALA A 1 138 ? 38.978 -2.456 -50.007 1.00 53.88 138 ALA A CA 1
ATOM 1061 C C . ALA A 1 138 ? 38.336 -2.125 -51.359 1.00 53.88 138 ALA A C 1
ATOM 1063 O O . ALA A 1 138 ? 38.000 -3.025 -52.133 1.00 53.88 138 ALA A O 1
ATOM 1064 N N . ALA A 1 139 ? 38.135 -0.832 -51.614 1.00 48.19 139 ALA A N 1
ATOM 1065 C CA . ALA A 1 139 ? 37.708 -0.346 -52.914 1.00 48.19 139 ALA A CA 1
ATOM 1066 C C . ALA A 1 139 ? 38.685 -0.884 -53.979 1.00 48.19 139 ALA A C 1
ATOM 1068 O O . ALA A 1 139 ? 39.901 -0.792 -53.775 1.00 48.19 139 ALA A O 1
ATOM 1069 N N . PRO A 1 140 ? 38.199 -1.482 -55.082 1.00 43.62 140 PRO A N 1
ATOM 1070 C CA . PRO A 1 140 ? 39.070 -2.086 -56.073 1.00 43.62 140 PRO A CA 1
ATOM 1071 C C . PRO A 1 140 ? 39.937 -1.015 -56.733 1.00 43.62 140 PRO A C 1
ATOM 1073 O O . PRO A 1 140 ? 39.450 -0.051 -57.323 1.00 43.62 140 PRO A O 1
ATOM 1076 N N . THR A 1 141 ? 41.245 -1.219 -56.614 1.00 48.31 141 THR A N 1
ATOM 1077 C CA . THR A 1 141 ? 42.305 -0.506 -57.319 1.00 48.31 141 THR A CA 1
ATOM 1078 C C . THR A 1 141 ? 42.021 -0.473 -58.818 1.00 48.31 141 THR A C 1
ATOM 1080 O O . THR A 1 141 ? 42.065 -1.499 -59.493 1.00 48.31 141 THR A O 1
ATOM 1083 N N . GLY A 1 142 ? 41.788 0.724 -59.343 1.00 36.88 142 GLY A N 1
ATOM 1084 C CA . GLY A 1 142 ? 41.706 0.991 -60.772 1.00 36.88 142 GLY A CA 1
ATOM 1085 C C . GLY A 1 142 ? 42.066 2.444 -61.041 1.00 36.88 142 GLY A C 1
ATOM 1086 O O . GLY A 1 142 ? 41.188 3.295 -61.121 1.00 36.88 142 GLY A O 1
ATOM 1087 N N . ALA A 1 143 ? 43.362 2.742 -61.147 1.00 46.75 143 ALA A N 1
ATOM 1088 C CA . ALA A 1 143 ? 43.813 3.984 -61.774 1.00 46.75 143 ALA A CA 1
ATOM 1089 C C . ALA A 1 143 ? 43.413 3.955 -63.259 1.00 46.75 143 ALA A C 1
ATOM 1091 O O . ALA A 1 143 ? 43.569 2.910 -63.898 1.00 46.75 143 ALA A O 1
ATOM 1092 N N . PRO A 1 144 ? 42.922 5.073 -63.825 1.00 43.06 144 PRO A N 1
ATOM 1093 C CA . PRO A 1 144 ? 43.803 5.835 -64.715 1.00 43.06 144 PRO A CA 1
ATOM 1094 C C . PRO A 1 144 ? 43.619 7.374 -64.697 1.00 43.06 144 PRO A C 1
ATOM 1096 O O . PRO A 1 144 ? 42.524 7.891 -64.866 1.00 43.06 144 PRO A O 1
ATOM 1099 N N . GLN A 1 145 ? 44.776 8.049 -64.637 1.00 35.91 145 GLN A N 1
ATOM 1100 C CA . GLN A 1 145 ? 45.171 9.292 -65.332 1.00 35.91 145 GLN A CA 1
ATOM 1101 C C . GLN A 1 145 ? 44.546 10.656 -64.959 1.00 35.91 145 GLN A C 1
ATOM 1103 O O . GLN A 1 145 ? 43.350 10.901 -65.058 1.00 35.91 145 GLN A O 1
ATOM 1108 N N . ALA A 1 146 ? 45.453 11.585 -64.627 1.00 41.00 146 ALA A N 1
ATOM 1109 C CA . ALA A 1 146 ? 45.259 13.035 -64.567 1.00 41.00 146 ALA A CA 1
ATOM 1110 C C . ALA A 1 146 ? 45.085 13.652 -65.974 1.00 41.00 146 ALA A C 1
ATOM 1112 O O . ALA A 1 146 ? 45.569 13.075 -66.951 1.00 41.00 146 ALA A O 1
ATOM 1113 N N . PRO A 1 147 ? 44.503 14.865 -66.083 1.00 43.31 147 PRO A N 1
ATOM 1114 C CA . PRO A 1 147 ? 45.389 16.013 -66.297 1.00 43.31 147 PRO A CA 1
ATOM 1115 C C . PRO A 1 147 ? 44.977 17.323 -65.590 1.00 43.31 147 PRO A C 1
ATOM 1117 O O . PRO A 1 147 ? 43.811 17.675 -65.471 1.00 43.31 147 PRO A O 1
ATOM 1120 N N . ALA A 1 148 ? 46.025 18.026 -65.157 1.00 41.88 148 ALA A N 1
ATOM 1121 C CA . ALA A 1 148 ? 46.295 19.465 -65.197 1.00 41.88 148 ALA A CA 1
ATOM 1122 C C . ALA A 1 148 ? 45.173 20.534 -65.134 1.00 41.88 148 ALA A C 1
ATOM 1124 O O . ALA A 1 148 ? 44.301 20.619 -65.992 1.00 41.88 148 ALA A O 1
ATOM 1125 N N . SER A 1 149 ? 45.470 21.519 -64.269 1.00 38.66 149 SER A N 1
ATOM 1126 C CA . SER A 1 149 ? 45.249 22.972 -64.410 1.00 38.66 149 SER A CA 1
ATOM 1127 C C . SER A 1 149 ? 44.105 23.590 -63.597 1.00 38.66 149 SER A C 1
ATOM 1129 O O . SER A 1 149 ? 42.951 23.542 -64.002 1.00 38.66 149 SER A O 1
ATOM 1131 N N . ALA A 1 150 ? 44.462 24.219 -62.466 1.00 32.78 150 ALA A N 1
ATOM 1132 C CA . ALA A 1 150 ? 44.200 25.640 -62.165 1.00 32.78 150 ALA A CA 1
ATOM 1133 C C . ALA A 1 150 ? 44.368 25.922 -60.653 1.00 32.78 150 ALA A C 1
ATOM 1135 O O . ALA A 1 150 ? 43.468 25.700 -59.851 1.00 32.78 150 ALA A O 1
ATOM 1136 N N . ALA A 1 151 ? 45.533 26.445 -60.272 1.00 39.00 151 ALA A N 1
ATOM 1137 C CA . ALA A 1 151 ? 45.687 27.369 -59.137 1.00 39.00 151 ALA A CA 1
ATOM 1138 C C . ALA A 1 151 ? 45.579 28.812 -59.717 1.00 39.00 151 ALA A C 1
ATOM 1140 O O . ALA A 1 151 ? 45.778 28.923 -60.933 1.00 39.00 151 ALA A O 1
ATOM 1141 N N . PRO A 1 152 ? 45.342 29.917 -58.958 1.00 46.38 152 PRO A N 1
ATOM 1142 C CA . PRO A 1 152 ? 45.890 30.136 -57.609 1.00 46.38 152 PRO A CA 1
ATOM 1143 C C . PRO A 1 152 ? 45.074 31.029 -56.629 1.00 46.38 152 PRO A C 1
ATOM 1145 O O . PRO A 1 152 ? 44.026 31.574 -56.963 1.00 46.38 152 PRO A O 1
ATOM 1148 N N . SER A 1 153 ? 45.693 31.272 -55.460 1.00 35.06 153 SER A N 1
ATOM 1149 C CA . SER A 1 153 ? 45.480 32.355 -54.460 1.00 35.06 153 SER A CA 1
ATOM 1150 C C . SER A 1 153 ? 44.691 31.922 -53.212 1.00 35.06 153 SER A C 1
ATOM 1152 O O . SER A 1 153 ? 43.616 31.359 -53.345 1.00 35.06 153 SER A O 1
ATOM 1154 N N . ALA A 1 154 ? 45.123 32.139 -51.963 1.00 37.16 154 ALA A N 1
ATOM 1155 C CA . ALA A 1 154 ? 46.210 32.941 -51.380 1.00 37.16 154 ALA A CA 1
ATOM 1156 C C . ALA A 1 154 ? 46.578 32.345 -49.983 1.00 37.16 154 ALA A C 1
ATOM 1158 O O . ALA A 1 154 ? 45.713 31.757 -49.345 1.00 37.16 154 ALA A O 1
ATOM 1159 N N . SER A 1 155 ? 47.861 32.288 -49.580 1.00 36.41 155 SER A N 1
ATOM 1160 C CA . SER A 1 155 ? 48.542 33.240 -48.657 1.00 36.41 155 SER A CA 1
ATOM 1161 C C . SER A 1 155 ? 47.994 33.223 -47.212 1.00 36.41 155 SER A C 1
ATOM 1163 O O . SER A 1 155 ? 46.806 33.427 -47.029 1.00 36.41 155 SER A O 1
ATOM 1165 N N . ALA A 1 156 ? 48.737 33.063 -46.113 1.00 32.78 156 ALA A N 1
ATOM 1166 C CA . ALA A 1 156 ? 50.153 32.852 -45.830 1.00 32.78 156 ALA A CA 1
ATOM 1167 C C . ALA A 1 156 ? 50.280 32.445 -44.342 1.00 32.78 156 ALA A C 1
ATOM 1169 O O . ALA A 1 156 ? 49.540 32.944 -43.497 1.00 32.78 156 ALA A O 1
ATOM 1170 N N . ALA A 1 157 ? 51.256 31.598 -44.027 1.00 38.97 157 ALA A N 1
ATOM 1171 C CA . ALA A 1 157 ? 51.924 31.548 -42.725 1.00 38.97 157 ALA A CA 1
ATOM 1172 C C . ALA A 1 157 ? 53.398 31.916 -42.967 1.00 38.97 157 ALA A C 1
ATOM 1174 O O . ALA A 1 157 ? 53.894 31.697 -44.079 1.00 38.97 157 ALA A O 1
ATOM 1175 N N . PRO A 1 158 ? 54.105 32.463 -41.966 1.00 46.28 158 PRO A N 1
ATOM 1176 C CA . PRO A 1 158 ? 55.196 31.645 -41.442 1.00 46.28 158 PRO A CA 1
ATOM 1177 C C . PRO A 1 158 ? 55.401 31.740 -39.919 1.00 46.28 158 PRO A C 1
ATOM 1179 O O . PRO A 1 158 ? 55.274 32.789 -39.294 1.00 46.28 158 PRO A O 1
ATOM 1182 N N . GLU A 1 159 ? 55.751 30.575 -39.381 1.00 42.25 159 GLU A N 1
ATOM 1183 C CA . GLU A 1 159 ? 56.483 30.258 -38.143 1.00 42.25 159 GLU A CA 1
ATOM 1184 C C . GLU A 1 159 ? 57.741 31.142 -37.919 1.00 42.25 159 GLU A C 1
ATOM 1186 O O . GLU A 1 159 ? 58.197 31.757 -38.889 1.00 42.25 159 GLU A O 1
ATOM 1191 N N . PRO A 1 160 ? 58.367 31.194 -36.712 1.00 45.97 160 PRO A N 1
ATOM 1192 C CA . PRO A 1 160 ? 59.048 30.015 -36.134 1.00 45.97 160 PRO A CA 1
ATOM 1193 C C . PRO A 1 160 ? 59.090 29.894 -34.584 1.00 45.97 160 PRO A C 1
ATOM 1195 O O . PRO A 1 160 ? 59.019 30.871 -33.841 1.00 45.97 160 PRO A O 1
ATOM 1198 N N . ALA A 1 161 ? 59.272 28.656 -34.106 1.00 41.94 161 ALA A N 1
ATOM 1199 C CA . ALA A 1 161 ? 59.814 28.278 -32.780 1.00 41.94 161 ALA A CA 1
ATOM 1200 C C . ALA A 1 161 ? 61.314 28.716 -32.640 1.00 41.94 161 ALA A C 1
ATOM 1202 O O . ALA A 1 161 ? 61.813 29.263 -33.626 1.00 41.94 161 ALA A O 1
ATOM 1203 N N . PRO A 1 162 ? 62.120 28.459 -31.560 1.00 54.7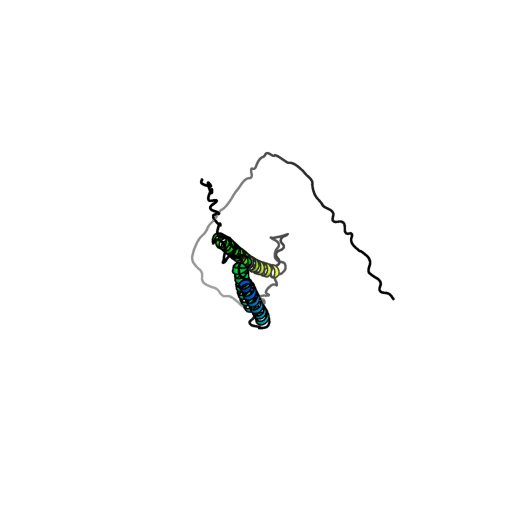2 162 PRO A N 1
ATOM 1204 C CA . PRO A 1 162 ? 61.983 27.474 -30.460 1.00 54.72 162 PRO A CA 1
ATOM 1205 C C . PRO A 1 162 ? 62.617 27.878 -29.078 1.00 54.72 162 PRO A C 1
ATOM 1207 O O . PRO A 1 162 ? 63.014 29.019 -28.871 1.00 54.72 162 PRO A O 1
ATOM 1210 N N . THR A 1 163 ? 62.800 26.883 -28.181 1.00 30.62 163 THR A N 1
ATOM 1211 C CA . THR A 1 163 ? 63.723 26.788 -27.000 1.00 30.62 163 THR A CA 1
ATOM 1212 C C . THR A 1 163 ? 63.336 27.518 -25.699 1.00 30.62 163 THR A C 1
ATOM 1214 O O . THR A 1 163 ? 62.802 28.611 -25.755 1.00 30.62 163 THR A O 1
ATOM 1217 N N . ALA A 1 164 ? 63.598 27.054 -24.467 1.00 33.78 164 ALA A N 1
ATOM 1218 C CA . ALA A 1 164 ? 64.096 25.811 -23.852 1.00 33.78 164 ALA A CA 1
ATOM 1219 C C . ALA A 1 164 ? 64.002 25.964 -22.303 1.00 33.78 164 ALA A C 1
ATOM 1221 O O . ALA A 1 164 ? 63.906 27.092 -21.825 1.00 33.78 164 ALA A O 1
ATOM 1222 N N . SER A 1 165 ? 64.170 24.853 -21.560 1.00 35.09 165 SER A N 1
ATOM 1223 C CA . SER A 1 165 ? 64.616 24.779 -20.142 1.00 35.09 165 SER A CA 1
ATOM 1224 C C . SER A 1 165 ? 63.599 25.178 -19.052 1.00 35.09 165 SER A C 1
ATOM 1226 O O . SER A 1 165 ? 62.802 26.079 -19.242 1.00 35.09 165 SER A O 1
ATOM 1228 N N . ALA A 1 166 ? 63.562 24.615 -17.844 1.00 35.19 166 ALA A N 1
ATOM 1229 C CA . ALA A 1 166 ? 64.258 23.510 -17.190 1.00 35.19 166 ALA A CA 1
ATOM 1230 C C . ALA A 1 166 ? 63.518 23.202 -15.867 1.00 35.19 166 ALA A C 1
ATOM 1232 O O . ALA A 1 166 ? 62.800 24.044 -15.330 1.00 35.19 166 ALA A O 1
ATOM 1233 N N . SER A 1 167 ? 63.727 21.988 -15.365 1.00 36.38 167 SER A N 1
ATOM 1234 C CA . SER A 1 167 ? 63.324 21.462 -14.060 1.00 36.38 167 SER A CA 1
ATOM 1235 C C . SER A 1 167 ? 63.759 22.315 -12.862 1.00 36.38 167 SER A C 1
ATOM 1237 O O . SER A 1 167 ? 64.872 22.835 -12.873 1.00 36.38 167 SER A O 1
ATOM 1239 N N . ALA A 1 168 ? 62.948 22.318 -11.797 1.00 33.00 168 ALA A N 1
ATOM 1240 C CA . ALA A 1 168 ? 63.399 22.331 -10.398 1.00 33.00 168 ALA A CA 1
ATOM 1241 C C . ALA A 1 168 ? 62.219 22.062 -9.430 1.00 33.00 168 ALA A C 1
ATOM 1243 O O . ALA A 1 168 ? 61.419 22.946 -9.135 1.00 33.00 168 ALA A O 1
ATOM 1244 N N . GLU A 1 169 ? 62.138 20.825 -8.934 1.00 41.66 169 GLU A N 1
ATOM 1245 C CA . GLU A 1 169 ? 61.821 20.491 -7.527 1.00 41.66 169 GLU A CA 1
ATOM 1246 C C . GLU A 1 169 ? 62.834 21.213 -6.577 1.00 41.66 169 GLU A C 1
ATOM 1248 O O . GLU A 1 169 ? 63.825 21.718 -7.121 1.00 41.66 169 GLU A O 1
ATOM 1253 N N . PRO A 1 170 ? 62.728 21.250 -5.214 1.00 51.97 170 PRO A N 1
ATOM 1254 C CA . PRO A 1 170 ? 62.299 20.107 -4.387 1.00 51.97 170 PRO A CA 1
ATOM 1255 C C . PRO A 1 170 ? 61.752 20.378 -2.947 1.00 51.97 170 PRO A C 1
ATOM 1257 O O . PRO A 1 170 ? 61.668 21.509 -2.478 1.00 51.97 170 PRO A O 1
ATOM 1260 N N . GLU A 1 171 ? 61.467 19.261 -2.253 1.00 38.50 171 GLU A N 1
ATOM 1261 C CA . GLU A 1 171 ? 61.557 19.030 -0.787 1.00 38.50 171 GLU A CA 1
ATOM 1262 C C . GLU A 1 171 ? 60.415 19.529 0.125 1.00 38.50 171 GLU A C 1
ATOM 1264 O O . GLU A 1 171 ? 59.836 20.582 -0.090 1.00 38.50 171 GLU A O 1
ATOM 1269 N N . SER A 1 172 ? 60.045 18.892 1.243 1.00 34.53 172 SER A N 1
ATOM 1270 C CA . SER A 1 172 ? 60.391 17.634 1.933 1.00 34.53 172 SER A CA 1
ATOM 1271 C C . SER A 1 172 ? 59.615 17.647 3.274 1.00 34.53 172 SER A C 1
ATOM 1273 O O . SER A 1 172 ? 59.147 18.704 3.698 1.00 34.53 172 SER A O 1
ATOM 1275 N N . SER A 1 173 ? 59.588 16.513 3.986 1.00 42.84 173 SER A N 1
ATOM 1276 C CA . SER A 1 173 ? 59.180 16.291 5.396 1.00 42.84 173 SER A CA 1
ATOM 1277 C C . SER A 1 173 ? 57.776 15.685 5.566 1.00 42.84 173 SER A C 1
ATOM 1279 O O . SER A 1 173 ? 56.771 16.382 5.591 1.00 42.84 173 SER A O 1
ATOM 1281 N N . ALA A 1 174 ? 57.624 14.360 5.511 1.00 39.25 174 ALA A N 1
ATOM 1282 C CA . ALA A 1 174 ? 57.915 13.398 6.586 1.00 39.25 174 ALA A CA 1
ATOM 1283 C C . ALA A 1 174 ? 56.996 13.533 7.816 1.00 39.25 174 ALA A C 1
ATOM 1285 O O . ALA A 1 174 ? 57.162 14.440 8.622 1.00 39.25 174 ALA A O 1
ATOM 1286 N N . SER A 1 175 ? 56.105 12.554 8.009 1.00 37.19 175 SER A N 1
ATOM 1287 C CA . SER A 1 175 ? 55.965 11.849 9.291 1.00 37.19 175 SER A CA 1
ATOM 1288 C C . SER A 1 175 ? 55.127 10.576 9.111 1.00 37.19 175 SER A C 1
ATOM 1290 O O . SER A 1 175 ? 54.082 10.593 8.465 1.00 37.19 175 SER A O 1
ATOM 1292 N N . ALA A 1 176 ? 55.635 9.470 9.648 1.00 42.53 176 ALA A N 1
ATOM 1293 C CA . ALA A 1 176 ? 55.052 8.128 9.632 1.00 42.53 176 ALA A CA 1
ATOM 1294 C C . ALA A 1 176 ? 54.306 7.831 10.974 1.00 42.53 176 ALA A C 1
ATOM 1296 O O . ALA A 1 176 ? 53.898 8.777 11.641 1.00 42.53 176 ALA A O 1
ATOM 1297 N N . PRO A 1 177 ? 54.111 6.563 11.405 1.00 64.12 177 PRO A N 1
ATOM 1298 C CA . PRO A 1 177 ? 52.863 5.781 11.441 1.00 64.12 177 PRO A CA 1
ATOM 1299 C C . PRO A 1 177 ? 52.321 5.546 12.884 1.00 64.12 177 PRO A C 1
ATOM 1301 O O . PRO A 1 177 ? 52.822 6.165 13.822 1.00 64.12 177 PRO A O 1
ATOM 1304 N N . PRO A 1 178 ? 51.296 4.686 13.108 1.00 49.84 178 PRO A N 1
ATOM 1305 C CA . PRO A 1 178 ? 51.532 3.257 13.440 1.00 49.84 178 PRO A CA 1
ATOM 1306 C C . PRO A 1 178 ? 50.557 2.298 12.699 1.00 49.84 178 PRO A C 1
ATOM 1308 O O . PRO A 1 178 ? 49.473 2.700 12.296 1.00 49.84 178 PRO A O 1
ATOM 1311 N N . ALA A 1 179 ? 50.953 1.086 12.281 1.00 35.84 179 ALA A N 1
ATOM 1312 C CA . ALA A 1 179 ? 51.008 -0.175 13.055 1.00 35.84 179 ALA A CA 1
ATOM 1313 C C . ALA A 1 179 ? 49.650 -0.542 13.703 1.00 35.84 179 ALA A C 1
ATOM 1315 O O . ALA A 1 179 ? 49.023 0.312 14.309 1.00 35.84 179 ALA A O 1
ATOM 1316 N N . THR A 1 180 ? 49.092 -1.753 13.714 1.00 35.56 180 THR A N 1
ATOM 1317 C CA . THR A 1 180 ? 49.357 -3.104 13.189 1.00 35.56 180 THR A CA 1
ATOM 1318 C C . THR A 1 180 ? 48.155 -3.946 13.668 1.00 35.56 180 THR A C 1
ATOM 1320 O O . THR A 1 180 ? 47.598 -3.653 14.724 1.00 35.56 180 THR A O 1
ATOM 1323 N N . SER A 1 181 ? 47.881 -5.064 12.985 1.00 40.94 181 SER A N 1
ATOM 1324 C CA . SER A 1 181 ? 47.303 -6.320 13.522 1.00 40.94 181 SER A CA 1
ATOM 1325 C C . SER A 1 181 ? 45.832 -6.399 13.992 1.00 40.94 181 SER A C 1
ATOM 1327 O O . SER A 1 181 ? 45.368 -5.590 14.783 1.00 40.94 181 SER A O 1
ATOM 1329 N N . ALA A 1 182 ? 45.201 -7.519 13.586 1.00 38.59 182 ALA A N 1
ATOM 1330 C CA . ALA A 1 182 ? 43.901 -8.116 13.959 1.00 38.59 182 ALA A CA 1
ATOM 1331 C C . ALA A 1 182 ? 42.845 -7.970 12.839 1.00 38.59 182 ALA A C 1
ATOM 1333 O O . ALA A 1 182 ? 42.692 -6.903 12.272 1.00 38.59 182 ALA A O 1
ATOM 1334 N N . SER A 1 183 ? 42.079 -8.976 12.419 1.00 40.69 183 SER A N 1
ATOM 1335 C CA . SER A 1 183 ? 41.718 -10.230 13.065 1.00 40.69 183 SER A CA 1
ATOM 1336 C C . SER A 1 183 ? 41.171 -11.193 12.004 1.00 40.69 183 SER A C 1
ATOM 1338 O O . SER A 1 183 ? 40.305 -10.820 11.215 1.00 40.69 183 SER A O 1
ATOM 1340 N N . ALA A 1 184 ? 41.657 -12.431 11.999 1.00 53.88 184 ALA A N 1
ATOM 1341 C CA . ALA A 1 184 ? 40.932 -13.563 11.437 1.00 53.88 184 ALA A CA 1
ATOM 1342 C C . ALA A 1 184 ? 39.968 -14.096 12.507 1.00 53.88 184 ALA A C 1
ATOM 1344 O O . ALA A 1 184 ? 40.339 -14.123 13.683 1.00 53.88 184 ALA A O 1
ATOM 1345 N N . PRO A 1 185 ? 38.799 -14.628 12.123 1.00 52.78 185 PRO A N 1
ATOM 1346 C CA . PRO A 1 185 ? 38.253 -15.739 12.879 1.00 52.78 185 PRO A CA 1
ATOM 1347 C C . PRO A 1 185 ? 38.028 -16.957 11.987 1.00 52.78 185 PRO A C 1
ATOM 1349 O O . PRO A 1 185 ? 37.407 -16.912 10.926 1.00 52.78 185 PRO A O 1
ATOM 1352 N N . ALA A 1 186 ? 38.573 -18.059 12.486 1.00 42.38 186 ALA A N 1
ATOM 1353 C CA . ALA A 1 186 ? 38.322 -19.417 12.067 1.00 42.38 186 ALA A CA 1
ATOM 1354 C C . ALA A 1 186 ? 36.832 -19.772 12.176 1.00 42.38 186 ALA A C 1
ATOM 1356 O O . ALA A 1 186 ? 36.174 -19.435 13.161 1.00 42.38 186 ALA A O 1
ATOM 1357 N N . VAL A 1 187 ? 36.335 -20.532 11.203 1.00 59.12 187 VAL A N 1
ATOM 1358 C CA . VAL A 1 187 ? 35.061 -21.249 11.304 1.00 59.12 187 VAL A CA 1
ATOM 1359 C C . VAL A 1 187 ? 35.390 -22.741 11.422 1.00 59.12 187 VAL A C 1
ATOM 1361 O O . VAL A 1 187 ? 35.934 -23.307 10.470 1.00 59.12 187 VAL A O 1
ATOM 1364 N N . PRO A 1 188 ? 35.123 -23.407 12.559 1.00 58.81 188 PRO A N 1
ATOM 1365 C CA . PRO A 1 188 ? 35.245 -24.853 12.648 1.00 58.81 188 PRO A CA 1
ATOM 1366 C C . PRO A 1 188 ? 34.025 -25.513 11.995 1.00 58.81 188 PRO A C 1
ATOM 1368 O O . PRO A 1 188 ? 32.889 -25.354 12.438 1.00 58.81 188 PRO A O 1
ATOM 1371 N N . SER A 1 189 ? 34.273 -26.272 10.928 1.00 53.81 189 SER A N 1
ATOM 1372 C CA . SER A 1 189 ? 33.303 -27.208 10.361 1.00 53.81 189 SER A CA 1
ATOM 1373 C C . SER A 1 189 ? 33.207 -28.437 11.264 1.00 53.81 189 SER A C 1
ATOM 1375 O O . SER A 1 189 ? 34.125 -29.252 11.287 1.00 53.81 189 SER A O 1
ATOM 1377 N N . ALA A 1 190 ? 32.109 -28.576 12.008 1.00 48.50 190 ALA A N 1
ATOM 1378 C CA . ALA A 1 190 ? 31.756 -29.814 12.700 1.00 48.50 190 ALA A CA 1
ATOM 1379 C C . ALA A 1 190 ? 30.239 -29.892 12.937 1.00 48.50 190 ALA A C 1
ATOM 1381 O O . ALA A 1 190 ? 29.725 -29.306 13.883 1.00 48.50 190 ALA A O 1
ATOM 1382 N N . SER A 1 191 ? 29.525 -30.625 12.078 1.00 45.81 191 SER A N 1
ATOM 1383 C CA . SER A 1 191 ? 28.251 -31.283 12.412 1.00 45.81 191 SER A CA 1
ATOM 1384 C C . SER A 1 191 ? 27.865 -32.242 11.280 1.00 45.81 191 SER A C 1
ATOM 1386 O O . SER A 1 191 ? 27.145 -31.885 10.352 1.00 45.81 191 SER A O 1
ATOM 1388 N N . ALA A 1 192 ? 28.394 -33.464 11.334 1.00 50.88 192 ALA A N 1
ATOM 1389 C CA . ALA A 1 192 ? 27.904 -34.599 10.557 1.00 50.88 192 ALA A CA 1
ATOM 1390 C C . ALA A 1 192 ? 27.499 -35.689 11.559 1.00 50.88 192 ALA A C 1
ATOM 1392 O O . ALA A 1 192 ? 28.332 -36.463 12.025 1.00 50.88 192 ALA A O 1
ATOM 1393 N N . GLY A 1 193 ? 26.226 -35.675 11.959 1.00 49.59 193 GLY A N 1
ATOM 1394 C CA . GLY A 1 193 ? 25.595 -36.754 12.721 1.00 49.59 193 GLY A CA 1
ATOM 1395 C C . GLY A 1 193 ? 25.095 -37.863 11.778 1.00 49.59 193 GLY A C 1
ATOM 1396 O O . GLY A 1 193 ? 24.661 -37.545 10.669 1.00 49.59 193 GLY A O 1
ATOM 1397 N N . PRO A 1 194 ? 25.172 -39.148 12.173 1.00 63.88 194 PRO A N 1
ATOM 1398 C CA . PRO A 1 194 ? 24.929 -40.284 11.287 1.00 63.88 194 PRO A CA 1
ATOM 1399 C C . PRO A 1 194 ? 23.436 -40.605 11.094 1.00 63.88 194 PRO A C 1
ATOM 1401 O O . PRO A 1 194 ? 22.597 -40.347 11.955 1.00 63.88 194 PRO A O 1
ATOM 1404 N N . ALA A 1 195 ? 23.141 -41.191 9.932 1.00 68.75 195 ALA A N 1
ATOM 1405 C CA . ALA A 1 195 ? 21.825 -41.591 9.442 1.00 68.75 195 ALA A CA 1
ATOM 1406 C C . ALA A 1 195 ? 21.094 -42.620 10.337 1.00 68.75 195 ALA A C 1
ATOM 1408 O O . ALA A 1 195 ? 21.749 -43.481 10.928 1.00 68.75 195 ALA A O 1
ATOM 1409 N N . PRO A 1 196 ? 19.747 -42.605 10.385 1.00 71.44 196 PRO A N 1
ATOM 1410 C CA . PRO A 1 196 ? 18.968 -43.644 11.049 1.00 71.44 196 PRO A CA 1
ATOM 1411 C C . PRO A 1 196 ? 18.699 -44.852 10.133 1.00 71.44 196 PRO A C 1
ATOM 1413 O O . PRO A 1 196 ? 18.198 -44.726 9.016 1.00 71.44 196 PRO A O 1
ATOM 1416 N N . THR A 1 197 ? 19.009 -46.035 10.656 1.00 74.75 197 THR A N 1
ATOM 1417 C CA . THR A 1 197 ? 18.619 -47.367 10.173 1.00 74.75 197 THR A CA 1
ATOM 1418 C C . THR A 1 197 ? 17.097 -47.559 10.234 1.00 74.75 197 THR A C 1
ATOM 1420 O O . THR A 1 197 ? 16.502 -47.200 11.251 1.00 74.75 197 THR A O 1
ATOM 1423 N N . PRO A 1 198 ? 16.460 -48.216 9.250 1.00 68.69 198 PRO A N 1
ATOM 1424 C CA . PRO A 1 198 ? 15.175 -48.869 9.475 1.00 68.69 198 PRO A CA 1
ATOM 1425 C C . PRO A 1 198 ? 15.322 -50.402 9.541 1.00 68.69 198 PRO A C 1
ATOM 1427 O O . PRO A 1 198 ? 15.829 -51.038 8.621 1.00 68.69 198 PRO A O 1
ATOM 1430 N N . ALA A 1 199 ? 14.847 -50.965 10.648 1.00 62.09 199 ALA A N 1
ATOM 1431 C CA . ALA A 1 199 ? 14.422 -52.354 10.863 1.00 62.09 199 ALA A CA 1
ATOM 1432 C C . ALA A 1 199 ? 13.049 -52.258 11.582 1.00 62.09 199 ALA A C 1
ATOM 1434 O O . ALA A 1 199 ? 12.752 -51.165 12.090 1.00 62.09 199 ALA A O 1
ATOM 1435 N N . PRO A 1 200 ? 12.193 -53.294 11.688 1.00 65.31 200 PRO A N 1
ATOM 1436 C CA . PRO A 1 200 ? 12.432 -54.739 11.561 1.00 65.31 200 PRO A CA 1
ATOM 1437 C C . PRO A 1 200 ? 12.056 -55.372 10.215 1.00 65.31 200 PRO A C 1
ATOM 1439 O O . PRO A 1 200 ? 11.111 -54.884 9.556 1.00 65.31 200 PRO A O 1
#

Sequence (200 aa):
MSDAHSADTHHHAPDHVPHVTPLSVYMKTFGTLVVLTFITVAVSRVHLGSAVNLAVALIIATIKASVVAAMFMHLAFDHKFHTVIFVSSVVFLGIFVSFTMFDTEARGEAEHIERN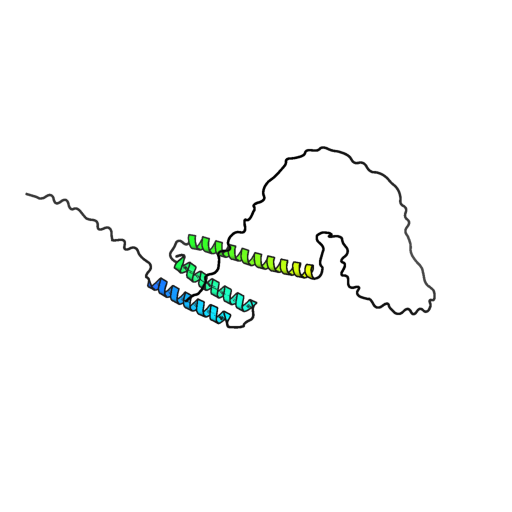RPVDSRDPFAKPKTLTTVVIPAAPTGAPQAPASAAPSASAAPEPAPTASASAEPESSASAPPATSASAPAVPSASAGPAPTPAP

Mean predicted aligned error: 20.5 Å

Foldseek 3Di:
DDDDPPPPPPPPPPPPPPPDDDPVLVVVLVVVLVVLVVVLVVLVPDPPDDVVSVVVSVVSVVVSVVSCCVRVVVCVPDDVVVVVVVVVVVVVVVVVVVVVVVVVVVVVVVVVVCVVQVQDPVCNPDDGPPPPPPCPPPDDDDDDDDDDDDDDDDDDDDDDDDDDDDDDDDDDDDDDDDDDDDDDDDDDDDDDDDDDDDDD

Solvent-accessible surface area (backbone atoms only — not comparable to full-atom values): 13791 Å² total; per-residue (Å²): 139,81,85,83,79,79,80,78,77,78,76,76,70,77,80,78,72,78,86,67,82,61,70,64,59,58,54,51,50,51,52,52,53,53,52,51,49,54,49,49,55,52,50,72,70,51,88,75,47,76,68,55,41,49,53,53,46,49,54,53,47,49,54,52,49,50,54,45,42,37,64,76,66,34,43,73,78,51,62,66,65,59,42,51,55,51,51,51,51,52,51,53,48,51,50,50,54,51,51,51,50,54,52,52,51,57,48,51,53,50,51,54,50,37,72,74,49,74,71,50,84,91,48,83,82,63,78,73,92,75,72,74,74,78,76,72,78,77,77,82,89,73,87,81,85,86,82,88,90,85,84,87,88,78,90,85,85,81,86,83,86,84,90,80,90,80,90,77,85,84,90,84,83,90,84,84,88,83,89,79,90,86,81,86,81,87,78,86,90,82,88,84,82,84,84,86,86,88,81,134

Radius of gyration: 41.74 Å; Cα contacts (8 Å, |Δi|>4): 34; chains: 1; bounding box: 99×88×139 Å